Protein AF-A0A932V2R6-F1 (afdb_monomer_lite)

Foldseek 3Di:
DPPVVVVVVVVVVVVVVVVVVVVVVVVVVVLVQQLQKEKAWEAEDPVCVVVVQAPQDQAKKKKKFWAAPQPRHTQFIDIDHPDDPRDIDITGPVRGPDPDRDDGFTKIKMKIGDPPQPQDADRNIFIWIDPDGHHRNHYHDYTYGYGRDDRDPRPDDDPPDDDDDDDDDDDDDDDDDDDDDDDDPDRPDQPLQQKAKAWEAEDPVQNVLFDQQWKKKKFWADPPDPHGQWIDIGRTPPPRDIDMTGGDPPPVRCQVAATKIKMKTHDPRHPPDADPSIFIFIDPGGDHRSHYHDYTYGYGRDDD

Secondary structure (DSSP, 8-state):
--HHHHHHHHHHHHHHHHHHHHHHHHHHHHHHHHHTEEEEEEEE-HHHHHTT-----TTPEEEEEEEETTT--EEEEEEESS--SSEEEEEEGGGBSSSSPP-S-EEEEEEEESSS-TTS--TT-EEEE-SS-B-TT--SEEEEE-EE--S-SSS-PPPS------S-----------------PPP----GGGEEEEEEEE-TTTGGG--TTSEEEEEEE-TT-SS-SEEEEES---SSEEEEEEPPTT-HHHHHH-BEEEEEEESSS-TTS--TT-EEEE-SSPBPTT--SEEEEE-EE---

Sequence (304 aa):
MRPRTIVIIVLVVGFAIGLAIALTREVEREESKLQASVSGRVMIADDLLRQGLANVVKTDRMVLLLVDATTGNPVALKFDTPFVPPQTFIIGQENARTEGALGGPYYLVGLTDKDGEIFQVSPGEIYGRSEQPLALGTEQVELVLREPFRGSLFNGAPPMGMLPASHPATGDAPGPTPMGGPGMSPGMAADPAMSIEGTITAAPAVAGNVSPSDRVVVLAFKPDQSRPVAFEILPSAALPLRFRLSVPPNETEARATGVYLRVLTDKDGSPFNAAPGEIVGRSTQPVKLGTTGLEFVMDQPYIR

Structure (mmCIF, N/CA/C/O backbone):
data_AF-A0A932V2R6-F1
#
_entry.id   AF-A0A932V2R6-F1
#
loop_
_atom_site.group_PDB
_atom_site.id
_atom_site.type_symbol
_atom_site.label_atom_id
_atom_site.label_alt_id
_atom_site.label_comp_id
_atom_site.label_asym_id
_atom_site.label_entity_id
_atom_site.label_seq_id
_atom_site.pdbx_PDB_ins_code
_atom_site.Cartn_x
_atom_site.Cartn_y
_atom_site.Cartn_z
_atom_site.occupancy
_atom_site.B_iso_or_equiv
_atom_site.auth_seq_id
_atom_site.auth_comp_id
_atom_site.auth_asym_id
_atom_site.auth_atom_id
_atom_site.pdbx_PDB_model_num
ATOM 1 N N . MET A 1 1 ? 32.117 -19.869 -57.455 1.00 59.69 1 MET A N 1
ATOM 2 C CA . MET A 1 1 ? 31.241 -20.479 -56.424 1.00 59.69 1 MET A CA 1
ATOM 3 C C . MET A 1 1 ? 29.941 -20.930 -57.071 1.00 59.69 1 MET A C 1
ATOM 5 O O . MET A 1 1 ? 29.466 -20.240 -57.963 1.00 59.69 1 MET A O 1
ATOM 9 N N . ARG A 1 2 ? 29.373 -22.076 -56.667 1.00 78.00 2 ARG A N 1
ATOM 10 C CA . ARG A 1 2 ? 28.056 -22.510 -57.166 1.00 78.00 2 ARG A CA 1
ATOM 11 C C . ARG A 1 2 ? 26.975 -21.565 -56.611 1.00 78.00 2 ARG A C 1
ATOM 13 O O . ARG A 1 2 ? 27.076 -21.194 -55.444 1.00 78.00 2 ARG A O 1
ATOM 20 N N . PRO A 1 3 ? 25.931 -21.207 -57.378 1.00 79.31 3 PRO A N 1
ATOM 21 C CA . PRO A 1 3 ? 24.906 -20.243 -56.951 1.00 79.31 3 PRO A CA 1
ATOM 22 C C . PRO A 1 3 ? 24.221 -20.640 -55.634 1.00 79.31 3 PRO A C 1
ATOM 24 O O . PRO A 1 3 ? 23.940 -19.789 -54.798 1.00 79.31 3 PRO A O 1
ATOM 27 N N . ARG A 1 4 ? 24.066 -21.946 -55.381 1.00 78.38 4 ARG A N 1
ATOM 28 C CA . ARG A 1 4 ? 23.555 -22.483 -54.107 1.00 78.38 4 ARG A CA 1
ATOM 29 C C . ARG A 1 4 ? 24.430 -22.114 -52.901 1.00 78.38 4 ARG A C 1
ATOM 31 O O . ARG A 1 4 ? 23.902 -21.821 -51.839 1.00 78.38 4 ARG A O 1
ATOM 38 N N . THR A 1 5 ? 25.752 -22.088 -53.065 1.00 83.19 5 THR A N 1
ATOM 39 C CA . THR A 1 5 ? 26.694 -21.708 -52.001 1.00 83.19 5 THR A CA 1
ATOM 40 C C . THR A 1 5 ? 26.552 -20.230 -51.636 1.00 83.19 5 THR A C 1
ATOM 42 O O . THR A 1 5 ? 26.597 -19.895 -50.462 1.00 83.19 5 THR A O 1
ATOM 45 N N . ILE A 1 6 ? 26.316 -19.357 -52.621 1.00 82.88 6 ILE A N 1
ATOM 46 C CA . ILE A 1 6 ? 26.122 -17.916 -52.393 1.00 82.88 6 ILE A CA 1
ATOM 47 C C . ILE A 1 6 ? 24.819 -17.668 -51.623 1.00 82.88 6 ILE A C 1
ATOM 49 O O . ILE A 1 6 ? 24.824 -16.931 -50.644 1.00 82.88 6 ILE A O 1
ATOM 53 N N . VAL A 1 7 ? 23.725 -18.338 -52.004 1.00 84.88 7 VAL A N 1
ATOM 54 C CA . VAL A 1 7 ? 22.430 -18.227 -51.306 1.00 84.88 7 VAL A CA 1
ATOM 55 C C . VAL A 1 7 ? 22.535 -18.683 -49.849 1.00 84.88 7 VAL A C 1
ATOM 57 O O . VAL A 1 7 ? 22.039 -17.999 -48.958 1.00 84.88 7 VAL A O 1
ATOM 60 N N . ILE A 1 8 ? 23.223 -19.800 -49.591 1.00 87.38 8 ILE A N 1
ATOM 61 C CA . ILE A 1 8 ? 23.437 -20.295 -48.225 1.00 87.38 8 ILE A CA 1
ATOM 62 C C . ILE A 1 8 ? 24.261 -19.293 -47.407 1.00 87.38 8 ILE A C 1
ATOM 64 O O . ILE A 1 8 ? 23.889 -18.995 -46.278 1.00 87.38 8 ILE A O 1
ATOM 68 N N . ILE A 1 9 ? 25.335 -18.729 -47.972 1.00 90.69 9 ILE A N 1
ATOM 69 C CA . ILE A 1 9 ? 26.153 -17.724 -47.275 1.00 90.69 9 ILE A CA 1
ATOM 70 C C . ILE A 1 9 ? 25.320 -16.484 -46.934 1.00 90.69 9 ILE A C 1
ATOM 72 O O . ILE A 1 9 ? 25.374 -16.022 -45.800 1.00 90.69 9 ILE A O 1
ATOM 76 N N . VAL A 1 10 ? 24.515 -15.974 -47.869 1.00 91.31 10 VAL A N 1
ATOM 77 C CA . VAL A 1 10 ? 23.656 -14.802 -47.623 1.00 91.31 10 VAL A CA 1
ATOM 78 C C . VAL A 1 10 ? 22.626 -15.084 -46.528 1.00 91.31 10 VAL A C 1
ATOM 80 O O . VAL A 1 10 ? 22.428 -14.240 -45.660 1.00 91.31 10 VAL A O 1
ATOM 83 N N . LEU A 1 11 ? 22.009 -16.270 -46.517 1.00 90.69 11 LEU A N 1
ATOM 84 C CA . LEU A 1 11 ? 21.065 -16.659 -45.465 1.00 90.69 11 LEU A CA 1
ATOM 85 C C . LEU A 1 11 ? 21.739 -16.778 -44.095 1.00 90.69 11 LEU A C 1
ATOM 87 O O . LEU A 1 11 ? 21.194 -16.290 -43.109 1.00 90.69 11 LEU A O 1
ATOM 91 N N . VAL A 1 12 ? 22.931 -17.378 -44.028 1.00 93.00 12 VAL A N 1
ATOM 92 C CA . VAL A 1 12 ? 23.695 -17.507 -42.777 1.00 93.00 12 VAL A CA 1
ATOM 93 C C . VAL A 1 12 ? 24.125 -16.137 -42.253 1.00 93.00 12 VAL A C 1
ATOM 95 O O . VAL A 1 12 ? 23.947 -15.854 -41.072 1.00 93.00 12 VAL A O 1
ATOM 98 N N . VAL A 1 13 ? 24.639 -15.265 -43.124 1.00 92.81 13 VAL A N 1
ATOM 99 C CA . VAL A 1 13 ? 25.029 -13.896 -42.754 1.00 92.81 13 VAL A CA 1
ATOM 100 C C . VAL A 1 13 ? 23.807 -13.086 -42.317 1.00 92.81 13 VAL A C 1
ATOM 102 O O . VAL A 1 13 ? 23.856 -12.421 -41.287 1.00 92.81 13 VAL A O 1
ATOM 105 N N . GLY A 1 14 ? 22.692 -13.181 -43.046 1.00 90.56 14 GLY A N 1
ATOM 106 C CA . GLY A 1 14 ? 21.442 -12.510 -42.690 1.00 90.56 14 GLY A CA 1
ATOM 107 C C . GLY A 1 14 ? 20.891 -12.968 -41.340 1.00 90.56 14 GLY A C 1
ATOM 108 O O . GLY A 1 14 ? 20.500 -12.137 -40.524 1.00 90.56 14 GLY A O 1
ATOM 109 N N . PHE A 1 15 ? 20.924 -14.274 -41.064 1.00 94.50 15 PHE A N 1
ATOM 110 C CA . PHE A 1 15 ? 20.541 -14.823 -39.765 1.00 94.50 15 PHE A CA 1
ATOM 111 C C . PHE A 1 15 ? 21.468 -14.340 -38.642 1.00 94.50 15 PHE A C 1
ATOM 113 O O . PHE A 1 15 ? 20.982 -13.913 -37.599 1.00 94.50 15 PHE A O 1
ATOM 120 N N . ALA A 1 16 ? 22.786 -14.346 -38.862 1.00 92.62 16 ALA A N 1
ATOM 121 C CA . ALA A 1 16 ? 23.757 -13.878 -37.873 1.00 92.62 16 ALA A CA 1
ATOM 122 C C . ALA A 1 16 ? 23.569 -12.389 -37.533 1.00 92.62 16 ALA A C 1
ATOM 124 O O . ALA A 1 16 ? 23.591 -12.022 -36.360 1.00 92.62 16 ALA A O 1
ATOM 125 N N . ILE A 1 17 ? 23.320 -11.540 -38.538 1.00 93.50 17 ILE A N 1
ATOM 126 C CA . ILE A 1 17 ? 23.012 -10.116 -38.335 1.00 93.50 17 ILE A CA 1
ATOM 127 C C . ILE A 1 17 ? 21.695 -9.955 -37.567 1.00 93.50 17 ILE A C 1
ATOM 129 O O . ILE A 1 17 ? 21.631 -9.182 -36.614 1.00 93.50 17 ILE A O 1
ATOM 133 N N . GLY A 1 18 ? 20.653 -10.702 -37.947 1.00 91.50 18 GLY A N 1
ATOM 134 C CA . GLY A 1 18 ? 19.365 -10.676 -37.252 1.00 91.50 18 GLY A CA 1
ATOM 135 C C . GLY A 1 18 ? 19.482 -11.079 -35.780 1.00 91.50 18 GLY A C 1
ATOM 136 O O . GLY A 1 18 ? 18.912 -10.413 -34.917 1.00 91.50 18 GLY A O 1
ATOM 137 N N . LEU A 1 19 ? 20.271 -12.116 -35.486 1.00 93.62 19 LEU A N 1
ATOM 138 C CA . LEU A 1 19 ? 20.545 -12.572 -34.124 1.00 93.62 19 LEU A CA 1
ATOM 139 C C . LEU A 1 19 ? 21.307 -11.515 -33.315 1.00 93.62 19 LEU A C 1
ATOM 141 O O . LEU A 1 19 ? 20.938 -11.248 -32.176 1.00 93.62 19 LEU A O 1
ATOM 145 N N . ALA A 1 20 ? 22.327 -10.885 -33.906 1.00 90.69 20 ALA A N 1
ATOM 146 C CA . ALA A 1 20 ? 23.088 -9.824 -33.250 1.00 90.69 20 ALA A CA 1
ATOM 147 C C . ALA A 1 20 ? 22.193 -8.633 -32.869 1.00 90.69 20 ALA A C 1
ATOM 149 O O . ALA A 1 20 ? 22.230 -8.187 -31.728 1.00 90.69 20 ALA A O 1
ATOM 150 N N . ILE A 1 21 ? 21.329 -8.173 -33.783 1.00 92.88 21 ILE A N 1
ATOM 151 C CA . ILE A 1 21 ? 20.384 -7.075 -33.510 1.00 92.88 21 ILE A CA 1
ATOM 152 C C . ILE A 1 21 ? 19.391 -7.459 -32.405 1.00 92.88 21 ILE A C 1
ATOM 154 O O . ILE A 1 21 ? 19.092 -6.639 -31.537 1.00 92.88 21 ILE A O 1
ATOM 158 N N . ALA A 1 22 ? 18.865 -8.687 -32.434 1.00 90.69 22 ALA A N 1
ATOM 159 C CA . ALA A 1 22 ? 17.931 -9.162 -31.417 1.00 90.69 22 ALA A CA 1
ATOM 160 C C . ALA A 1 22 ? 18.583 -9.207 -30.026 1.00 90.69 22 ALA A C 1
ATOM 162 O O . ALA A 1 22 ? 17.979 -8.744 -29.062 1.00 90.69 22 ALA A O 1
ATOM 163 N N . LEU A 1 23 ? 19.825 -9.695 -29.940 1.00 91.88 23 LEU A N 1
ATOM 164 C CA . LEU A 1 23 ? 20.602 -9.724 -28.700 1.00 91.88 23 LEU A CA 1
ATOM 165 C C . LEU A 1 23 ? 20.863 -8.315 -28.163 1.00 91.88 23 LEU A C 1
ATOM 167 O O . LEU A 1 23 ? 20.632 -8.076 -26.984 1.00 91.88 23 LEU A O 1
ATOM 171 N N . THR A 1 24 ? 21.286 -7.369 -29.007 1.00 89.56 24 THR A N 1
ATOM 172 C CA . THR A 1 24 ? 21.535 -5.987 -28.563 1.00 89.56 24 THR A CA 1
ATOM 173 C C . THR A 1 24 ? 20.273 -5.331 -28.006 1.00 89.56 24 THR A C 1
ATOM 175 O O . THR A 1 24 ? 20.324 -4.727 -26.942 1.00 89.56 24 THR A O 1
ATOM 178 N N . ARG A 1 25 ? 19.121 -5.511 -28.665 1.00 89.50 25 ARG A N 1
ATOM 179 C CA . ARG A 1 25 ? 17.839 -4.979 -28.170 1.00 89.50 25 ARG A CA 1
ATOM 180 C C . ARG A 1 25 ? 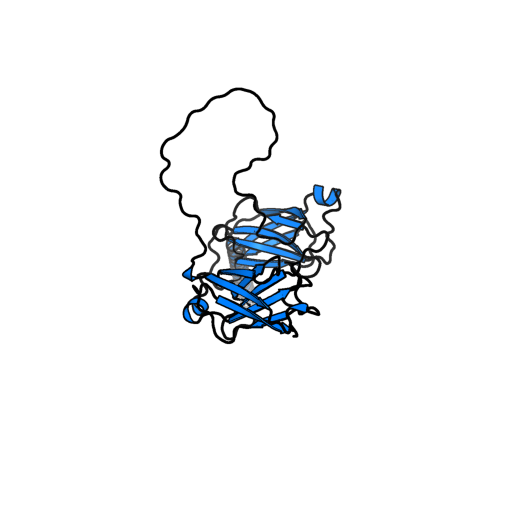17.414 -5.589 -26.840 1.00 89.50 25 ARG A C 1
ATOM 182 O O . ARG A 1 25 ? 16.801 -4.905 -26.027 1.00 89.50 25 ARG A O 1
ATOM 189 N N . GLU A 1 26 ? 17.688 -6.874 -26.646 1.00 87.12 26 GLU A N 1
ATOM 190 C CA . GLU A 1 26 ? 17.380 -7.552 -25.391 1.00 87.12 26 GLU A CA 1
ATOM 191 C C . GLU A 1 26 ? 18.245 -7.007 -24.249 1.00 87.12 26 GLU A C 1
ATOM 193 O O . GLU A 1 26 ? 17.711 -6.665 -23.199 1.00 87.12 26 GLU A O 1
ATOM 198 N N . VAL A 1 27 ? 19.545 -6.816 -24.492 1.00 89.19 27 VAL A N 1
ATOM 199 C CA . VAL A 1 27 ? 20.467 -6.212 -23.516 1.00 89.19 27 VAL A CA 1
ATOM 200 C C . VAL A 1 27 ? 20.043 -4.786 -23.158 1.00 89.19 27 VAL A C 1
ATOM 202 O O . VAL A 1 27 ? 19.914 -4.470 -21.980 1.00 89.19 27 VAL A O 1
ATOM 205 N N . GLU A 1 28 ? 19.741 -3.939 -24.147 1.00 87.31 28 GLU A N 1
ATOM 206 C CA . GLU A 1 28 ? 19.267 -2.564 -23.909 1.00 87.31 28 GLU A CA 1
ATOM 207 C C . GLU A 1 28 ? 17.969 -2.533 -23.084 1.00 87.31 28 GLU A C 1
ATOM 209 O O . GLU A 1 28 ? 17.764 -1.652 -22.241 1.00 87.31 28 GLU A O 1
ATOM 214 N N . ARG A 1 29 ? 17.078 -3.507 -23.309 1.00 83.50 29 ARG A N 1
ATOM 215 C CA . ARG A 1 29 ? 15.832 -3.647 -22.553 1.00 83.50 29 ARG A CA 1
ATOM 216 C C . ARG A 1 29 ? 16.097 -4.029 -21.100 1.00 83.50 29 ARG A C 1
ATOM 218 O O . ARG A 1 29 ? 15.469 -3.457 -20.209 1.00 83.50 29 ARG A O 1
ATOM 225 N N . GLU A 1 30 ? 16.994 -4.982 -20.858 1.00 86.88 30 GLU A N 1
ATOM 226 C CA . GLU A 1 30 ? 17.374 -5.390 -19.503 1.00 86.88 30 GLU A CA 1
ATOM 227 C C . GLU A 1 30 ? 18.083 -4.259 -18.750 1.00 86.88 30 GLU A C 1
ATOM 229 O O . GLU A 1 30 ? 17.717 -3.977 -17.609 1.00 86.88 30 GLU A O 1
ATOM 234 N N . GLU A 1 31 ? 19.004 -3.538 -19.395 1.00 85.69 31 GLU A N 1
ATOM 235 C CA . GLU A 1 31 ? 19.659 -2.366 -18.801 1.00 85.69 31 GLU A CA 1
ATOM 236 C C . GLU A 1 31 ? 18.648 -1.276 -18.440 1.00 85.69 31 GLU A C 1
ATOM 238 O O . GLU A 1 31 ? 18.670 -0.749 -17.329 1.00 85.69 31 GLU A O 1
ATOM 243 N N . SER A 1 32 ? 17.704 -0.979 -19.338 1.00 85.06 32 SER A N 1
ATOM 244 C CA . SER A 1 32 ? 16.640 -0.005 -19.067 1.00 85.06 32 SER A CA 1
ATOM 245 C C . SER A 1 32 ? 15.770 -0.434 -17.883 1.00 85.06 32 SER A C 1
ATOM 247 O O . SER A 1 32 ? 15.378 0.391 -17.057 1.00 85.06 32 SER A O 1
ATOM 249 N N . LYS A 1 33 ? 15.485 -1.737 -17.768 1.00 86.38 33 LYS A N 1
ATOM 250 C CA . LYS A 1 33 ? 14.728 -2.294 -16.645 1.00 86.38 33 LYS A CA 1
ATOM 251 C C . LYS A 1 33 ? 15.495 -2.156 -15.329 1.00 86.38 33 LYS A C 1
ATOM 253 O O . LYS A 1 33 ? 14.888 -1.789 -14.322 1.00 86.38 33 LYS A O 1
ATOM 258 N N . LEU A 1 34 ? 16.799 -2.424 -15.332 1.00 88.06 34 LEU A N 1
ATOM 259 C CA . LEU A 1 34 ? 17.661 -2.278 -14.159 1.00 88.06 34 LEU A CA 1
ATOM 260 C C . LEU A 1 34 ? 17.779 -0.813 -13.732 1.00 88.06 34 LEU A C 1
ATOM 262 O O . LEU A 1 34 ? 17.556 -0.510 -12.566 1.00 88.06 34 LEU A O 1
ATOM 266 N N . GLN A 1 35 ? 18.004 0.107 -14.672 1.00 89.94 35 GLN A N 1
ATOM 267 C CA . GLN A 1 35 ? 18.056 1.549 -14.395 1.00 89.94 35 GLN A CA 1
ATOM 268 C C . GLN A 1 35 ? 16.740 2.094 -13.825 1.00 89.94 35 GLN A C 1
ATOM 270 O O . GLN A 1 35 ? 16.746 3.026 -13.026 1.00 89.94 35 GLN A O 1
ATOM 275 N N . ALA A 1 36 ? 15.609 1.497 -14.200 1.00 91.25 36 ALA A N 1
ATOM 276 C CA . ALA A 1 36 ? 14.289 1.852 -13.689 1.00 91.25 36 ALA A CA 1
ATOM 277 C C . ALA A 1 36 ? 13.895 1.096 -12.403 1.00 91.25 36 ALA A C 1
ATOM 279 O O . ALA A 1 36 ? 12.734 1.167 -11.985 1.00 91.25 36 ALA A O 1
ATOM 280 N N . SER A 1 37 ? 14.820 0.354 -11.784 1.00 93.69 37 SER A N 1
ATOM 281 C CA . SER A 1 37 ? 14.539 -0.519 -10.640 1.00 93.69 37 SER A CA 1
ATOM 282 C C . SER A 1 37 ? 15.624 -0.474 -9.569 1.00 93.69 37 SER A C 1
ATOM 284 O O . SER A 1 37 ? 16.751 -0.066 -9.802 1.00 93.69 37 SER A O 1
ATOM 286 N N . VAL A 1 38 ? 15.284 -0.930 -8.371 1.00 94.88 38 VAL A N 1
ATOM 287 C CA . VAL A 1 38 ? 16.239 -1.299 -7.328 1.00 94.88 38 VAL A CA 1
ATOM 288 C C . VAL A 1 38 ? 16.352 -2.817 -7.325 1.00 94.88 38 VAL A C 1
ATOM 290 O O . VAL A 1 38 ? 15.332 -3.514 -7.343 1.00 94.88 38 VAL A O 1
ATOM 293 N N . SER A 1 39 ? 17.576 -3.339 -7.298 1.00 95.25 39 SER A N 1
ATOM 294 C CA . SER A 1 39 ? 17.828 -4.780 -7.278 1.00 95.25 39 SER A CA 1
ATOM 295 C C . SER A 1 39 ? 18.820 -5.179 -6.191 1.00 95.25 39 SER A C 1
ATOM 297 O O . SER A 1 39 ? 19.664 -4.393 -5.755 1.00 95.25 39 SER A O 1
ATOM 299 N N . GLY A 1 40 ? 18.709 -6.418 -5.721 1.00 95.56 40 GLY A N 1
ATOM 300 C CA . GLY A 1 40 ? 19.528 -6.874 -4.610 1.00 95.56 40 GLY A CA 1
ATOM 301 C C . GLY A 1 40 ? 19.121 -8.227 -4.053 1.00 95.56 40 GLY A C 1
ATOM 302 O O . GLY A 1 40 ? 18.544 -9.059 -4.755 1.00 95.56 40 GLY A O 1
ATOM 303 N N . ARG A 1 41 ? 19.438 -8.450 -2.776 1.00 95.81 41 ARG A N 1
ATOM 304 C CA . ARG A 1 41 ? 19.097 -9.656 -2.018 1.00 95.81 41 ARG A CA 1
ATOM 305 C C . ARG A 1 41 ? 18.375 -9.299 -0.726 1.00 95.81 41 ARG A C 1
ATOM 307 O O . ARG A 1 41 ? 18.763 -8.361 -0.034 1.00 95.81 41 ARG A O 1
ATOM 314 N N . VAL A 1 42 ? 17.364 -10.089 -0.384 1.00 94.00 42 VAL A N 1
ATOM 315 C CA . VAL A 1 42 ? 16.705 -10.065 0.920 1.00 94.00 42 VAL A CA 1
ATOM 316 C C . VAL A 1 42 ? 17.234 -11.208 1.777 1.00 94.00 42 VAL A C 1
ATOM 318 O O . VAL A 1 42 ? 17.296 -12.353 1.325 1.00 94.00 42 VAL A O 1
ATOM 321 N N . MET A 1 43 ? 17.601 -10.897 3.015 1.00 93.25 43 MET A N 1
ATOM 322 C CA . MET A 1 43 ? 18.123 -11.828 4.014 1.00 93.25 43 MET A CA 1
ATOM 323 C C . MET A 1 43 ? 17.330 -11.701 5.315 1.00 93.25 43 MET A C 1
ATOM 325 O O . MET A 1 43 ? 16.738 -10.660 5.588 1.00 93.25 43 MET A O 1
ATOM 329 N N . ILE A 1 44 ? 17.349 -12.745 6.140 1.00 89.38 44 ILE A N 1
ATOM 330 C CA . ILE A 1 44 ? 16.859 -12.681 7.522 1.00 89.38 44 ILE A CA 1
ATOM 331 C C . ILE A 1 44 ? 18.066 -12.496 8.432 1.00 89.38 44 ILE A C 1
ATOM 333 O O . ILE A 1 44 ? 19.103 -13.117 8.208 1.00 89.38 44 ILE A O 1
ATOM 337 N N . ALA A 1 45 ? 17.936 -11.650 9.447 1.00 87.38 45 ALA A N 1
ATOM 338 C CA . ALA A 1 45 ? 18.980 -11.473 10.439 1.00 87.38 45 ALA A CA 1
ATOM 339 C C . ALA A 1 45 ? 19.216 -12.762 11.252 1.00 87.38 45 ALA A C 1
ATOM 341 O O . ALA A 1 45 ? 18.277 -13.404 11.733 1.00 87.38 45 ALA A O 1
ATOM 342 N N . ASP A 1 46 ? 20.485 -13.143 11.411 1.00 84.12 46 ASP A N 1
ATOM 343 C CA . ASP A 1 46 ? 20.885 -14.384 12.089 1.00 84.12 46 ASP A CA 1
ATOM 344 C C . ASP A 1 46 ? 20.384 -14.477 13.537 1.00 84.12 46 ASP A C 1
ATOM 346 O O . ASP A 1 46 ? 20.134 -15.567 14.050 1.00 84.12 46 ASP A O 1
ATOM 350 N N . ASP A 1 47 ? 20.266 -13.346 14.226 1.00 78.19 47 ASP A N 1
ATOM 351 C CA . ASP A 1 47 ? 19.785 -13.262 15.600 1.00 78.19 47 ASP A CA 1
ATOM 352 C C . ASP A 1 47 ? 18.299 -13.619 15.713 1.00 78.19 47 ASP A C 1
ATOM 354 O O . ASP A 1 47 ? 17.939 -14.374 16.618 1.00 78.19 47 ASP A O 1
ATOM 358 N N . LEU A 1 48 ? 17.457 -13.189 14.767 1.00 78.00 48 LEU A N 1
ATOM 359 C CA . LEU A 1 48 ? 16.049 -13.597 14.711 1.00 78.00 48 LEU A CA 1
ATOM 360 C C . LEU A 1 48 ? 15.888 -15.098 14.464 1.00 78.00 48 LEU A C 1
ATOM 362 O O . LEU A 1 48 ? 15.009 -15.727 15.059 1.00 78.00 48 LEU A O 1
ATOM 366 N N . LEU A 1 49 ? 16.747 -15.678 13.619 1.00 77.25 49 LEU A N 1
ATOM 367 C CA . LEU A 1 49 ? 16.770 -17.122 13.372 1.00 77.25 49 LEU A CA 1
ATOM 368 C C . LEU A 1 49 ? 17.182 -17.890 14.635 1.00 77.25 49 LEU A C 1
ATOM 370 O O . LEU A 1 49 ? 16.526 -18.861 15.008 1.00 77.25 49 LEU A O 1
ATOM 374 N N . ARG A 1 50 ? 18.228 -17.438 15.340 1.00 78.56 50 ARG A N 1
ATOM 375 C CA . ARG A 1 50 ? 18.704 -18.076 16.584 1.00 78.56 50 ARG A CA 1
ATOM 376 C C . ARG A 1 50 ? 17.701 -17.974 17.731 1.00 78.56 50 ARG A C 1
ATOM 378 O O . ARG A 1 50 ? 17.622 -18.892 18.540 1.00 78.56 50 ARG A O 1
ATOM 385 N N . GLN A 1 51 ? 16.958 -16.872 17.813 1.00 74.25 51 GLN A N 1
ATOM 386 C CA . GLN A 1 51 ? 15.942 -16.647 18.846 1.00 74.25 51 GLN A CA 1
ATOM 387 C C . GLN A 1 51 ? 14.599 -17.326 18.527 1.00 74.25 51 GLN A C 1
ATOM 389 O O . GLN A 1 51 ? 13.692 -17.285 19.354 1.00 74.25 51 GLN A O 1
ATOM 394 N N . GLY A 1 52 ? 14.450 -17.940 17.345 1.00 72.75 52 GLY A N 1
ATOM 395 C CA . GLY A 1 52 ? 13.189 -18.545 16.902 1.00 72.75 52 GLY A CA 1
ATOM 396 C C . GLY A 1 52 ? 12.072 -17.526 16.649 1.00 72.75 52 GLY A C 1
ATOM 397 O O . GLY A 1 52 ? 10.900 -17.892 16.641 1.00 72.75 52 GLY A O 1
ATOM 398 N N . LEU A 1 53 ? 12.426 -16.249 16.467 1.00 66.50 53 LEU A N 1
ATOM 399 C CA . LEU A 1 53 ? 11.483 -15.154 16.221 1.00 66.50 53 LEU A CA 1
ATOM 400 C C . LEU A 1 53 ? 11.132 -15.014 14.736 1.00 66.50 53 LEU A C 1
ATOM 402 O O . LEU A 1 53 ? 10.056 -14.527 14.406 1.00 66.50 53 LEU A O 1
ATOM 406 N N . ALA A 1 54 ? 12.019 -15.468 13.848 1.00 65.31 54 ALA A N 1
ATOM 407 C CA . ALA A 1 54 ? 11.740 -15.625 12.427 1.00 65.31 54 ALA A CA 1
ATOM 408 C C . ALA A 1 54 ? 11.317 -17.070 12.149 1.00 65.31 54 ALA A C 1
ATOM 410 O O . ALA A 1 54 ? 12.143 -17.980 12.202 1.00 65.31 54 ALA A O 1
ATOM 411 N N . ASN A 1 55 ? 10.042 -17.286 11.827 1.00 69.38 55 ASN A N 1
ATOM 412 C CA . ASN A 1 55 ? 9.526 -18.615 11.493 1.00 69.38 55 ASN A CA 1
ATOM 413 C C . ASN A 1 55 ? 9.141 -18.696 10.015 1.00 69.38 55 ASN A C 1
ATOM 415 O O . ASN A 1 55 ? 7.993 -18.985 9.698 1.00 69.38 55 ASN A O 1
ATOM 419 N N . VAL A 1 56 ? 10.061 -18.378 9.104 1.00 70.00 56 VAL A N 1
ATOM 420 C CA . VAL A 1 56 ? 9.744 -18.350 7.669 1.00 70.00 56 VAL A CA 1
ATOM 421 C C . VAL A 1 56 ? 9.623 -19.767 7.110 1.00 70.00 56 VAL A C 1
ATOM 423 O O . VAL A 1 56 ? 10.564 -20.557 7.189 1.00 70.00 56 VAL A O 1
ATOM 426 N N . VAL A 1 57 ? 8.472 -20.089 6.523 1.00 71.69 57 VAL A N 1
ATOM 427 C CA . VAL A 1 57 ? 8.211 -21.369 5.852 1.00 71.69 57 VAL A CA 1
ATOM 428 C C . VAL A 1 57 ? 8.113 -21.172 4.341 1.00 71.69 57 VAL A C 1
ATOM 430 O O . VAL A 1 57 ? 7.822 -20.086 3.857 1.00 71.69 57 VAL A O 1
ATOM 433 N N . LYS A 1 58 ? 8.325 -22.240 3.562 1.00 69.62 58 LYS A N 1
ATOM 434 C CA . LYS A 1 58 ? 8.349 -22.187 2.084 1.00 69.62 58 LYS A CA 1
ATOM 435 C C . LYS A 1 58 ? 7.031 -21.755 1.428 1.00 69.62 58 LYS A C 1
ATOM 437 O O . LYS A 1 58 ? 6.981 -21.673 0.211 1.00 69.62 58 LYS A O 1
ATOM 442 N N . THR A 1 59 ? 5.962 -21.560 2.187 1.00 69.38 59 THR A N 1
ATOM 443 C CA . THR A 1 59 ? 4.685 -21.032 1.689 1.00 69.38 59 THR A CA 1
ATOM 444 C C . THR A 1 59 ? 4.541 -19.535 1.921 1.00 69.38 59 THR A C 1
ATOM 446 O O . THR A 1 59 ? 3.633 -18.936 1.354 1.00 69.38 59 THR A O 1
ATOM 449 N N . ASP A 1 60 ? 5.422 -18.937 2.723 1.00 76.38 60 ASP A N 1
ATOM 450 C CA . ASP A 1 60 ? 5.353 -17.520 3.044 1.00 76.38 60 ASP A CA 1
ATOM 451 C C . ASP A 1 60 ? 5.644 -16.676 1.806 1.00 76.38 60 ASP A C 1
ATOM 453 O O . ASP A 1 60 ? 6.395 -17.060 0.901 1.00 76.38 60 ASP A O 1
ATOM 457 N N . ARG A 1 61 ? 5.036 -15.498 1.776 1.00 83.81 61 ARG A N 1
ATOM 458 C CA . ARG A 1 61 ? 5.190 -14.497 0.732 1.00 83.81 61 ARG A CA 1
ATOM 459 C C . ARG A 1 61 ? 6.157 -13.420 1.205 1.00 83.81 61 ARG A C 1
ATOM 461 O O . ARG A 1 61 ? 6.151 -13.019 2.361 1.00 83.81 61 ARG A O 1
ATOM 468 N N . MET A 1 62 ? 6.993 -12.939 0.300 1.00 88.62 62 MET A N 1
ATOM 469 C CA . MET A 1 62 ? 7.774 -11.725 0.488 1.00 88.62 62 MET A CA 1
ATOM 470 C C . MET A 1 62 ? 7.001 -10.567 -0.115 1.00 88.62 62 MET A C 1
ATOM 472 O O . MET A 1 62 ? 6.520 -10.657 -1.247 1.00 88.62 62 MET A O 1
ATOM 476 N N . VAL A 1 63 ? 6.914 -9.470 0.622 1.00 87.75 63 VAL A N 1
ATOM 477 C CA . VAL A 1 63 ? 6.323 -8.233 0.132 1.00 87.75 63 VAL A CA 1
ATOM 478 C C . VAL A 1 63 ? 7.362 -7.137 0.203 1.00 87.75 63 VAL A C 1
ATOM 480 O O . VAL A 1 63 ? 7.946 -6.874 1.251 1.00 87.75 63 VAL A O 1
ATOM 483 N N . LEU A 1 64 ? 7.594 -6.511 -0.944 1.00 89.50 64 LEU A N 1
ATOM 484 C CA . LEU A 1 64 ? 8.552 -5.434 -1.120 1.00 89.50 64 LEU A CA 1
ATOM 485 C C . LEU A 1 64 ? 7.811 -4.153 -1.468 1.00 89.50 64 LEU A C 1
ATOM 487 O O . LEU A 1 64 ? 6.936 -4.146 -2.337 1.00 89.50 64 LEU A O 1
ATOM 491 N N . LEU A 1 65 ? 8.193 -3.065 -0.811 1.00 87.62 65 LEU A N 1
ATOM 492 C CA . LEU A 1 65 ? 7.656 -1.737 -1.053 1.00 87.62 65 LEU A CA 1
ATOM 493 C C . LEU A 1 65 ? 8.787 -0.759 -1.346 1.00 87.62 65 LEU A C 1
ATOM 495 O O . LEU A 1 65 ? 9.802 -0.744 -0.647 1.00 87.62 65 LEU A O 1
ATOM 499 N N . LEU A 1 66 ? 8.570 0.104 -2.337 1.00 86.12 66 LEU A N 1
ATOM 500 C CA . LEU A 1 66 ? 9.307 1.360 -2.437 1.00 86.12 66 LEU A CA 1
ATOM 501 C C . LEU A 1 66 ? 8.471 2.448 -1.788 1.00 86.12 66 LEU A C 1
ATOM 503 O O . LEU A 1 66 ? 7.331 2.689 -2.190 1.00 86.12 66 LEU A O 1
ATOM 507 N N . VAL A 1 67 ? 9.047 3.089 -0.782 1.00 79.62 67 VAL A N 1
ATOM 508 C CA . VAL A 1 67 ? 8.429 4.167 -0.024 1.00 79.62 67 VAL A CA 1
ATOM 509 C C . VAL A 1 67 ? 9.151 5.452 -0.373 1.00 79.62 67 VAL A C 1
ATOM 511 O O . VAL A 1 67 ? 10.361 5.558 -0.189 1.00 79.62 67 VAL A O 1
ATOM 514 N N . ASP A 1 68 ? 8.422 6.423 -0.901 1.00 80.50 68 ASP A N 1
ATOM 515 C CA . ASP A 1 68 ? 8.965 7.730 -1.243 1.00 80.50 68 ASP A CA 1
ATOM 516 C C . ASP A 1 68 ? 9.612 8.378 -0.013 1.00 80.50 68 ASP A C 1
ATOM 518 O O . ASP A 1 68 ? 8.979 8.527 1.033 1.00 80.50 68 ASP A O 1
ATOM 522 N N . ALA A 1 69 ? 10.899 8.720 -0.115 1.00 75.44 69 ALA A N 1
ATOM 523 C CA . ALA A 1 69 ? 11.661 9.187 1.039 1.00 75.44 69 ALA A CA 1
ATOM 524 C C . ALA A 1 69 ? 11.220 10.570 1.537 1.00 75.44 69 ALA A C 1
ATOM 526 O O . ALA A 1 69 ? 11.525 10.928 2.673 1.00 75.44 69 ALA A O 1
ATOM 527 N N . THR A 1 70 ? 10.518 11.346 0.707 1.00 74.19 70 THR A N 1
ATOM 528 C CA . THR A 1 70 ? 10.018 12.676 1.068 1.00 74.19 70 THR A CA 1
ATOM 529 C C . THR A 1 70 ? 8.626 12.601 1.682 1.00 74.19 70 THR A C 1
ATOM 531 O O . THR A 1 70 ? 8.364 13.239 2.697 1.00 74.19 70 THR A O 1
ATOM 534 N N . THR A 1 71 ? 7.729 11.827 1.077 1.00 69.69 71 THR A N 1
ATOM 535 C CA . THR A 1 71 ? 6.312 11.777 1.461 1.00 69.69 71 THR A CA 1
ATOM 536 C C . THR A 1 71 ? 5.976 10.623 2.400 1.00 69.69 71 THR A C 1
ATOM 538 O O . THR A 1 71 ? 4.915 10.639 3.015 1.00 69.69 71 THR A O 1
ATOM 541 N N . GLY A 1 72 ? 6.846 9.616 2.513 1.00 65.31 72 GLY A N 1
ATOM 542 C CA . GLY A 1 72 ? 6.584 8.405 3.292 1.00 65.31 72 GLY A CA 1
ATOM 543 C C . GLY A 1 72 ? 5.539 7.479 2.663 1.00 65.31 72 GLY A C 1
ATOM 544 O O . GLY A 1 72 ? 5.144 6.495 3.285 1.00 65.31 72 GLY A O 1
ATOM 545 N N . ASN A 1 73 ? 5.093 7.766 1.437 1.00 70.62 73 ASN A N 1
ATOM 546 C CA . ASN A 1 73 ? 4.045 7.003 0.775 1.00 70.62 73 ASN A CA 1
ATOM 547 C C . ASN A 1 73 ? 4.615 5.804 0.007 1.00 70.62 73 ASN A C 1
ATOM 549 O O . ASN A 1 73 ? 5.619 5.949 -0.696 1.00 70.62 73 ASN A O 1
ATOM 553 N N . PRO A 1 74 ? 3.964 4.630 0.055 1.00 72.38 74 PRO A N 1
ATOM 554 C CA . PRO A 1 74 ? 4.330 3.508 -0.796 1.00 72.38 74 PRO A CA 1
ATOM 555 C C . PRO A 1 74 ? 3.969 3.811 -2.256 1.00 72.38 74 PRO A C 1
ATOM 557 O O . PRO A 1 74 ? 2.795 3.957 -2.598 1.00 72.38 74 PRO A O 1
ATOM 560 N N . VAL A 1 75 ? 4.975 3.859 -3.126 1.00 78.75 75 VAL A N 1
ATOM 561 C CA . VAL A 1 75 ? 4.831 4.174 -4.556 1.00 78.75 75 VAL A CA 1
ATOM 562 C C . VAL A 1 75 ? 5.001 2.966 -5.467 1.00 78.75 75 VAL A C 1
ATOM 564 O O . VAL A 1 75 ? 4.527 3.000 -6.597 1.00 78.75 75 VAL A O 1
ATOM 567 N N . ALA A 1 76 ? 5.625 1.890 -4.986 1.00 84.44 76 ALA A N 1
ATOM 568 C CA . ALA A 1 76 ? 5.706 0.618 -5.696 1.00 84.44 76 ALA A CA 1
ATOM 569 C C . ALA A 1 76 ? 5.487 -0.543 -4.726 1.00 84.44 76 ALA A C 1
ATOM 571 O O . ALA A 1 76 ? 5.854 -0.446 -3.553 1.00 84.44 76 ALA A O 1
ATOM 572 N N . LEU A 1 77 ? 4.876 -1.622 -5.211 1.00 83.81 77 LEU A N 1
ATOM 573 C CA . LEU A 1 77 ? 4.541 -2.800 -4.413 1.00 83.81 77 LEU A CA 1
ATOM 574 C C . LEU A 1 77 ? 4.764 -4.068 -5.234 1.00 83.81 77 LEU A C 1
ATOM 576 O O . LEU A 1 77 ? 4.244 -4.193 -6.343 1.00 83.81 77 LEU A O 1
ATOM 580 N N . LYS A 1 78 ? 5.499 -5.023 -4.669 1.00 85.31 78 LYS A N 1
ATOM 581 C CA . LYS A 1 78 ? 5.760 -6.320 -5.287 1.00 85.31 78 LYS A CA 1
ATOM 582 C C . LYS A 1 78 ? 5.548 -7.450 -4.290 1.00 85.31 78 LYS A C 1
ATOM 584 O O . LYS A 1 78 ? 5.912 -7.336 -3.125 1.00 85.31 78 LYS A O 1
ATOM 589 N N . PHE A 1 79 ? 4.992 -8.543 -4.793 1.00 84.88 79 PHE A N 1
ATOM 590 C CA . PHE A 1 79 ? 4.775 -9.783 -4.066 1.00 84.88 79 PHE A CA 1
ATOM 591 C C . PHE A 1 79 ? 5.593 -10.895 -4.715 1.00 84.88 79 PHE A C 1
ATOM 593 O O . PHE A 1 79 ? 5.449 -11.127 -5.913 1.00 84.88 79 PHE A O 1
ATOM 600 N N . ASP A 1 80 ? 6.404 -11.590 -3.926 1.00 82.19 80 ASP A N 1
ATOM 601 C CA . ASP A 1 80 ? 7.197 -12.734 -4.366 1.00 82.19 80 ASP A CA 1
ATOM 602 C C . ASP A 1 80 ? 6.828 -13.964 -3.517 1.00 82.19 80 ASP A C 1
ATOM 604 O O . ASP A 1 80 ? 6.998 -13.977 -2.299 1.00 82.19 80 ASP A O 1
ATOM 608 N N . THR A 1 81 ? 6.310 -15.014 -4.158 1.00 82.81 81 THR A N 1
ATOM 609 C CA . THR A 1 81 ? 5.955 -16.290 -3.513 1.00 82.81 81 THR A CA 1
ATOM 610 C C . THR A 1 81 ? 6.573 -17.443 -4.310 1.00 82.81 81 THR A C 1
ATOM 612 O O . THR A 1 81 ? 6.415 -17.467 -5.532 1.00 82.81 81 THR A O 1
ATOM 615 N N . PRO A 1 82 ? 7.225 -18.430 -3.670 1.00 82.19 82 PRO A N 1
ATOM 616 C CA . PRO A 1 82 ? 7.528 -18.516 -2.239 1.00 82.19 82 PRO A CA 1
ATOM 617 C C . PRO A 1 82 ? 8.725 -17.646 -1.828 1.00 82.19 82 PRO A C 1
ATOM 619 O O . PRO A 1 82 ? 9.629 -17.418 -2.631 1.00 82.19 82 PRO A O 1
ATOM 622 N N . PHE A 1 83 ? 8.762 -17.208 -0.568 1.00 86.75 83 PHE A N 1
ATOM 623 C CA . PHE A 1 83 ? 9.931 -16.555 0.016 1.00 86.75 83 PHE A CA 1
ATOM 624 C C . PHE A 1 83 ? 10.931 -17.593 0.535 1.00 86.75 83 PHE A C 1
ATOM 626 O O . PHE A 1 83 ? 10.633 -18.365 1.449 1.00 86.75 83 PHE A O 1
ATOM 633 N N . VAL A 1 84 ? 12.132 -17.618 -0.048 1.00 88.00 84 VAL A N 1
ATOM 634 C CA . VAL A 1 84 ? 13.219 -18.528 0.352 1.00 88.00 84 VAL A CA 1
ATOM 635 C C . VAL A 1 84 ? 14.514 -17.729 0.542 1.00 88.00 84 VAL A C 1
ATOM 637 O O . VAL A 1 84 ? 15.293 -17.595 -0.400 1.00 88.00 84 VAL A O 1
ATOM 640 N N . PRO A 1 85 ? 14.760 -17.172 1.740 1.00 86.00 85 PRO A N 1
ATOM 641 C CA . PRO A 1 85 ? 15.949 -16.373 2.001 1.00 86.00 85 PRO A CA 1
ATOM 642 C C . PRO A 1 85 ? 17.233 -17.223 2.056 1.00 86.00 85 PRO A C 1
ATOM 644 O O . PRO A 1 85 ? 17.203 -18.338 2.584 1.00 86.00 85 PRO A O 1
ATOM 647 N N . PRO A 1 86 ? 18.380 -16.687 1.593 1.00 91.81 86 PRO A N 1
ATOM 648 C CA . PRO A 1 86 ? 18.520 -15.404 0.903 1.00 91.81 86 PRO A CA 1
ATOM 649 C C . PRO A 1 86 ? 17.912 -15.441 -0.511 1.00 91.81 86 PRO A C 1
ATOM 651 O O . PRO A 1 86 ? 18.172 -16.368 -1.274 1.00 91.81 86 PRO A O 1
ATOM 654 N N . GLN A 1 87 ? 17.140 -14.411 -0.873 1.00 92.38 87 GLN A N 1
ATOM 655 C CA . GLN A 1 87 ? 16.417 -14.338 -2.151 1.00 92.38 87 GLN A CA 1
ATOM 656 C C . GLN A 1 87 ? 16.762 -13.061 -2.912 1.00 92.38 87 GLN A C 1
ATOM 658 O O . GLN A 1 87 ? 16.796 -11.984 -2.324 1.00 92.38 87 GLN A O 1
ATOM 663 N N . THR A 1 88 ? 16.995 -13.159 -4.220 1.00 95.12 88 THR A N 1
ATOM 664 C CA . THR A 1 88 ? 17.175 -11.979 -5.073 1.00 95.12 88 THR A CA 1
ATOM 665 C C . THR A 1 88 ? 15.851 -11.273 -5.333 1.00 95.12 88 THR A C 1
ATOM 667 O O . THR A 1 88 ? 14.801 -11.907 -5.441 1.00 95.12 88 THR A O 1
ATOM 670 N N . PHE A 1 89 ? 15.900 -9.952 -5.471 1.00 93.56 89 PHE A N 1
ATOM 671 C CA . PHE A 1 89 ? 14.739 -9.151 -5.823 1.00 93.56 89 PHE A CA 1
ATOM 672 C C . PHE A 1 89 ? 15.075 -8.086 -6.863 1.00 93.56 89 PHE A C 1
ATOM 674 O O . PHE A 1 89 ? 16.217 -7.650 -7.009 1.00 93.56 89 PHE A O 1
ATOM 681 N N . ILE A 1 90 ? 14.022 -7.653 -7.546 1.00 94.19 90 ILE A N 1
ATOM 682 C CA . ILE A 1 90 ? 13.971 -6.445 -8.359 1.00 94.19 90 ILE A CA 1
ATOM 683 C C . ILE A 1 90 ? 12.612 -5.797 -8.106 1.00 94.19 90 ILE A C 1
ATOM 685 O O . ILE A 1 90 ? 11.603 -6.508 -8.078 1.00 94.19 90 ILE A O 1
ATOM 689 N N . ILE A 1 91 ? 12.602 -4.491 -7.853 1.00 93.06 91 ILE A N 1
ATOM 690 C CA . ILE A 1 91 ? 11.390 -3.687 -7.686 1.00 93.06 91 ILE A CA 1
ATOM 691 C C . ILE A 1 91 ? 11.610 -2.300 -8.289 1.00 93.06 91 ILE A C 1
ATOM 693 O O . ILE A 1 91 ? 12.624 -1.661 -8.020 1.00 93.06 91 ILE A O 1
ATOM 697 N N . GLY A 1 92 ? 10.682 -1.825 -9.112 1.00 91.56 92 GLY A N 1
ATOM 698 C CA . GLY A 1 92 ? 10.894 -0.588 -9.862 1.00 91.56 92 GLY A CA 1
ATOM 699 C C . GLY A 1 92 ? 9.658 -0.084 -10.581 1.00 91.56 92 GLY A C 1
ATOM 700 O O . GLY A 1 92 ? 8.534 -0.317 -10.139 1.00 91.56 92 GLY A O 1
ATOM 701 N N . GLN A 1 93 ? 9.870 0.591 -11.710 1.00 90.19 93 GLN A N 1
ATOM 702 C CA . GLN A 1 93 ? 8.813 1.224 -12.504 1.00 90.19 93 GLN A CA 1
ATOM 703 C C . GLN A 1 93 ? 7.677 0.263 -12.888 1.00 90.19 93 GLN A C 1
ATOM 705 O O . GLN A 1 93 ? 6.516 0.662 -12.905 1.00 90.19 93 GLN A O 1
ATOM 710 N N . GLU A 1 94 ? 7.982 -1.009 -13.153 1.00 87.25 94 GLU A N 1
ATOM 711 C CA . GLU A 1 94 ? 6.975 -2.031 -13.480 1.00 87.25 94 GLU A CA 1
ATOM 712 C C . GLU A 1 94 ? 6.040 -2.377 -12.309 1.00 87.25 94 GLU A C 1
ATOM 714 O O . GLU A 1 94 ? 4.975 -2.956 -12.508 1.00 87.25 94 GLU A O 1
ATOM 719 N N . ASN A 1 95 ? 6.434 -2.023 -11.086 1.00 85.62 95 ASN A N 1
ATOM 720 C CA . ASN A 1 95 ? 5.677 -2.253 -9.859 1.00 85.62 95 ASN A CA 1
ATOM 721 C C . ASN A 1 95 ? 5.055 -0.962 -9.310 1.00 85.62 95 ASN A C 1
ATOM 723 O O . ASN A 1 95 ? 4.526 -0.972 -8.194 1.00 85.62 95 ASN A O 1
ATOM 727 N N . ALA A 1 96 ? 5.156 0.148 -10.050 1.00 82.50 96 ALA A N 1
ATOM 728 C CA . ALA A 1 96 ? 4.621 1.435 -9.639 1.00 82.50 96 ALA A CA 1
ATOM 729 C C . ALA A 1 96 ? 3.100 1.357 -9.435 1.00 82.50 96 ALA A C 1
ATOM 731 O O . ALA A 1 96 ? 2.365 0.737 -10.203 1.00 82.50 96 ALA A O 1
ATOM 732 N N . ARG A 1 97 ? 2.623 2.002 -8.372 1.00 71.56 97 ARG A N 1
ATOM 733 C CA . ARG A 1 97 ? 1.198 2.083 -8.026 1.00 71.56 97 ARG A CA 1
ATOM 734 C C . ARG A 1 97 ? 0.470 3.191 -8.778 1.00 71.56 97 ARG A C 1
ATOM 736 O O . ARG A 1 97 ? -0.757 3.205 -8.787 1.00 71.56 97 ARG A O 1
ATOM 743 N N . THR A 1 98 ? 1.215 4.123 -9.358 1.00 65.62 98 THR A N 1
ATOM 744 C CA . THR A 1 98 ? 0.703 5.246 -10.139 1.00 65.62 98 THR A CA 1
ATOM 745 C C . THR A 1 98 ? 1.206 5.135 -11.576 1.00 65.62 98 THR A C 1
ATOM 747 O O . THR A 1 98 ? 2.268 4.573 -11.828 1.00 65.62 98 THR A O 1
ATOM 750 N N . GLU A 1 99 ? 0.456 5.692 -12.528 1.00 61.75 99 GLU A N 1
ATOM 751 C CA . GLU A 1 99 ? 0.852 5.731 -13.948 1.00 61.75 99 GLU A CA 1
ATOM 752 C C . GLU A 1 99 ? 2.039 6.682 -14.216 1.00 61.75 99 GLU A C 1
ATOM 754 O O . GLU A 1 99 ? 2.553 6.750 -15.331 1.00 61.75 99 GLU A O 1
ATOM 759 N N . GLY A 1 100 ? 2.481 7.428 -13.198 1.00 72.38 100 GLY A N 1
ATOM 760 C CA . GLY A 1 100 ? 3.619 8.336 -13.283 1.00 72.38 100 GLY A CA 1
ATOM 761 C C . GLY A 1 100 ? 4.967 7.616 -13.230 1.00 72.38 100 GLY A C 1
ATOM 762 O O . GLY A 1 100 ? 5.115 6.550 -12.630 1.00 72.38 100 GLY A O 1
ATOM 763 N N . ALA A 1 101 ? 5.979 8.241 -13.832 1.00 83.62 101 ALA A N 1
ATOM 764 C CA . ALA A 1 101 ? 7.355 7.788 -13.687 1.00 83.62 101 ALA A CA 1
ATOM 765 C C . ALA A 1 101 ? 7.812 7.929 -12.226 1.00 83.62 101 ALA A C 1
ATOM 767 O O . ALA A 1 101 ? 7.603 8.967 -11.592 1.00 83.62 101 ALA A O 1
ATOM 768 N N . LEU A 1 102 ? 8.452 6.887 -11.704 1.00 86.25 102 LEU A N 1
ATOM 769 C CA . LEU A 1 102 ? 9.155 6.927 -10.432 1.00 86.25 102 LEU A CA 1
ATOM 770 C C . LEU A 1 102 ? 10.364 7.864 -10.582 1.00 86.25 102 LEU A C 1
ATOM 772 O O . LEU A 1 102 ? 11.159 7.715 -11.506 1.00 86.25 102 LEU A O 1
ATOM 776 N N . GLY A 1 103 ? 10.487 8.853 -9.697 1.00 78.19 103 GLY A N 1
ATOM 777 C CA . GLY A 1 103 ? 11.511 9.901 -9.798 1.00 78.19 103 GLY A CA 1
ATOM 778 C C . GLY A 1 103 ? 12.241 10.230 -8.497 1.00 78.19 103 GLY A C 1
ATOM 779 O O . GLY A 1 103 ? 13.092 11.114 -8.494 1.00 78.19 103 GLY A O 1
ATOM 780 N N . GLY A 1 104 ? 11.897 9.571 -7.391 1.00 73.25 104 GLY A N 1
ATOM 781 C CA . GLY A 1 104 ? 12.430 9.883 -6.068 1.00 73.25 104 GLY A CA 1
ATOM 782 C C . GLY A 1 104 ? 13.563 8.952 -5.636 1.00 73.25 104 GLY A C 1
ATOM 783 O O . GLY A 1 104 ? 13.732 7.865 -6.189 1.00 73.25 104 GLY A O 1
ATOM 784 N N . PRO A 1 105 ? 14.323 9.336 -4.602 1.00 87.25 105 PRO A N 1
ATOM 785 C CA . PRO A 1 105 ? 14.976 8.352 -3.764 1.00 87.25 105 PRO A CA 1
ATOM 786 C C . PRO A 1 105 ? 13.921 7.651 -2.884 1.00 87.25 105 PRO A C 1
ATOM 788 O O . PRO A 1 105 ? 13.010 8.285 -2.343 1.00 87.25 105 PRO A O 1
ATOM 791 N N . TYR A 1 106 ? 14.048 6.337 -2.726 1.00 88.69 106 TYR A N 1
ATOM 792 C CA . TYR A 1 106 ? 13.064 5.474 -2.077 1.00 88.69 106 TYR A CA 1
ATOM 793 C C . TYR A 1 106 ? 13.669 4.710 -0.909 1.00 88.69 106 TYR A C 1
ATOM 795 O O . TYR A 1 106 ? 14.745 4.132 -1.025 1.00 88.69 106 TYR A O 1
ATOM 803 N N . TYR A 1 107 ? 12.958 4.625 0.209 1.00 87.31 107 TYR A N 1
ATOM 804 C CA . TYR A 1 107 ? 13.241 3.580 1.182 1.00 87.31 107 TYR A CA 1
ATOM 805 C C . TYR A 1 107 ? 12.695 2.255 0.666 1.00 87.31 107 TYR A C 1
ATOM 807 O O . TYR A 1 107 ? 11.523 2.156 0.300 1.00 87.31 107 TYR A O 1
ATOM 815 N N . LEU A 1 108 ? 13.546 1.236 0.665 1.00 91.50 108 LEU A N 1
ATOM 816 C CA . LEU A 1 108 ? 13.127 -0.127 0.396 1.00 91.50 108 LEU A CA 1
ATOM 817 C C . LEU A 1 108 ? 12.649 -0.749 1.704 1.00 91.50 108 LEU A C 1
ATOM 819 O O . LEU A 1 108 ? 13.399 -0.779 2.676 1.00 91.50 108 LEU A O 1
ATOM 823 N N . VAL A 1 109 ? 11.420 -1.249 1.722 1.00 87.31 109 VAL A N 1
ATOM 824 C CA . VAL A 1 109 ? 10.842 -1.971 2.859 1.00 87.31 109 VAL A CA 1
ATOM 825 C C . VAL A 1 109 ? 10.517 -3.389 2.416 1.00 87.31 109 VAL A C 1
ATOM 827 O O . VAL A 1 109 ? 9.965 -3.586 1.336 1.00 87.31 109 VAL A O 1
ATOM 830 N N . GLY A 1 110 ? 10.860 -4.367 3.246 1.00 89.06 110 GLY A N 1
ATOM 831 C CA . GLY A 1 110 ? 10.514 -5.769 3.053 1.00 89.06 110 GLY A CA 1
ATOM 832 C C . GLY A 1 110 ? 9.796 -6.312 4.274 1.00 89.06 110 GLY A C 1
ATOM 833 O O . GLY A 1 110 ? 10.140 -5.961 5.403 1.00 89.06 110 GLY A O 1
ATOM 834 N N . LEU A 1 111 ? 8.818 -7.174 4.043 1.00 86.94 111 LEU A N 1
ATOM 835 C CA . LEU A 1 111 ? 8.100 -7.899 5.084 1.00 86.94 111 LEU A CA 1
ATOM 836 C C . LEU A 1 111 ? 7.782 -9.313 4.604 1.00 86.94 111 LEU A C 1
ATOM 838 O O . LEU A 1 111 ?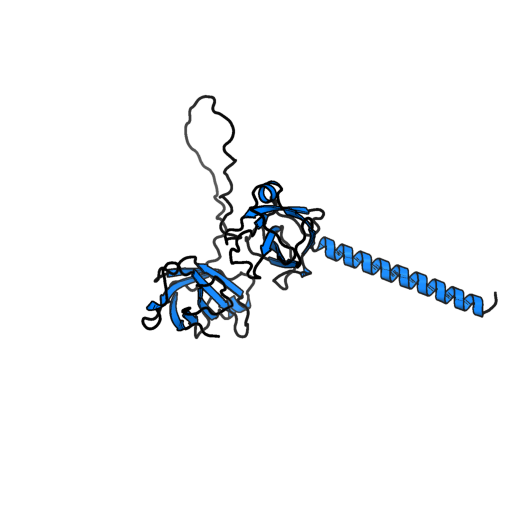 7.546 -9.546 3.416 1.00 86.94 111 LEU A O 1
ATOM 842 N N . THR A 1 112 ? 7.781 -10.257 5.533 1.00 86.12 112 THR A N 1
ATOM 843 C CA . THR A 1 112 ? 7.202 -11.579 5.293 1.00 86.12 112 THR A CA 1
ATOM 844 C C . THR A 1 112 ? 5.721 -11.530 5.590 1.00 86.12 112 THR A C 1
ATOM 846 O O . THR A 1 112 ? 5.336 -10.995 6.623 1.00 86.12 112 THR A O 1
ATOM 849 N N . ASP A 1 113 ? 4.943 -12.140 4.719 1.00 77.94 113 ASP A N 1
ATOM 850 C CA . ASP A 1 113 ? 3.502 -12.255 4.815 1.00 77.94 113 ASP A CA 1
ATOM 851 C C . ASP A 1 113 ? 3.133 -13.740 4.825 1.00 77.94 113 ASP A C 1
ATOM 853 O O . ASP A 1 113 ? 3.462 -14.485 3.892 1.00 77.94 113 ASP A O 1
ATOM 857 N N . LYS A 1 114 ? 2.526 -14.183 5.923 1.00 75.00 114 LYS A N 1
ATOM 858 C CA . LYS A 1 114 ? 2.267 -15.605 6.190 1.00 75.00 114 LYS A CA 1
ATOM 859 C C . LYS A 1 114 ? 0.856 -16.045 5.844 1.00 75.00 114 LYS A C 1
ATOM 861 O O . LYS A 1 114 ? 0.633 -17.222 5.563 1.00 75.00 114 LYS A O 1
ATOM 866 N N . ASP A 1 115 ? -0.091 -15.125 5.903 1.00 64.19 115 ASP A N 1
ATOM 867 C CA . ASP A 1 115 ? -1.524 -15.397 5.822 1.00 64.19 115 ASP A CA 1
ATOM 868 C C . ASP A 1 115 ? -2.184 -14.754 4.595 1.00 64.19 115 ASP A C 1
ATOM 870 O O . ASP A 1 115 ? -3.343 -15.037 4.294 1.00 64.19 115 ASP A O 1
ATOM 874 N N . GLY A 1 116 ? -1.426 -13.975 3.821 1.00 60.97 116 GLY A N 1
ATOM 875 C CA . GLY A 1 116 ? -1.905 -13.263 2.647 1.00 60.97 116 GLY A CA 1
ATOM 876 C C . GLY A 1 116 ? -2.398 -11.846 2.955 1.00 60.97 116 GLY A C 1
ATOM 877 O O . GLY A 1 116 ? -2.816 -11.157 2.015 1.00 60.97 116 GLY A O 1
ATOM 878 N N . GLU A 1 117 ? -2.308 -11.395 4.208 1.00 58.22 117 GLU A N 1
ATOM 879 C CA . GLU A 1 117 ? -2.824 -10.125 4.711 1.00 58.22 117 GLU A CA 1
ATOM 880 C C . GLU A 1 117 ? -1.676 -9.241 5.236 1.00 58.22 117 GLU A C 1
ATOM 882 O O . GLU A 1 117 ? -1.435 -9.116 6.429 1.00 58.22 117 GLU A O 1
ATOM 887 N N . ILE A 1 118 ? -1.019 -8.505 4.335 1.00 50.59 118 ILE A N 1
ATOM 888 C CA . ILE A 1 118 ? 0.168 -7.649 4.583 1.00 50.59 118 ILE A CA 1
ATOM 889 C C . ILE A 1 118 ? 0.067 -6.574 5.688 1.00 50.59 118 ILE A C 1
ATOM 891 O O . ILE A 1 118 ? 1.039 -5.864 5.954 1.00 50.59 118 ILE A O 1
ATOM 895 N N . PHE A 1 119 ? -1.116 -6.386 6.271 1.00 49.28 119 PHE A N 1
ATOM 896 C CA . PHE A 1 119 ? -1.401 -5.396 7.313 1.00 49.28 119 PHE A CA 1
ATOM 897 C C . PHE A 1 119 ? -1.967 -6.023 8.597 1.00 49.28 119 PHE A C 1
ATOM 899 O O . PHE A 1 119 ? -2.285 -5.299 9.548 1.00 49.28 119 PHE A O 1
ATOM 906 N N . GLN A 1 120 ? -2.091 -7.350 8.637 1.00 48.28 120 GLN A N 1
ATOM 907 C CA . GLN A 1 120 ? -2.293 -8.110 9.861 1.00 48.28 120 GLN A CA 1
ATOM 908 C C . GLN A 1 120 ? -0.949 -8.594 10.375 1.00 48.28 120 GLN A C 1
ATOM 910 O O . GLN A 1 120 ? -0.021 -8.800 9.607 1.00 48.28 120 GLN A O 1
ATOM 915 N N . VAL A 1 121 ? -0.826 -8.707 11.695 1.00 56.16 121 VAL A N 1
ATOM 916 C CA . VAL A 1 121 ? 0.361 -9.317 12.287 1.00 56.16 121 VAL A CA 1
ATOM 917 C C . VAL A 1 121 ? 0.098 -10.791 12.415 1.00 56.16 121 VAL A C 1
ATOM 919 O O . VAL A 1 121 ? -0.662 -11.206 13.292 1.00 56.16 121 VAL A O 1
ATOM 922 N N . SER A 1 122 ? 0.795 -11.572 11.611 1.00 61.00 122 SER A N 1
ATOM 923 C CA . SER A 1 122 ? 0.881 -13.001 11.832 1.00 61.00 122 SER A CA 1
ATOM 924 C C . SER A 1 122 ? 2.096 -13.323 12.715 1.00 61.00 122 SER A C 1
ATOM 926 O O . SER A 1 122 ? 3.195 -12.799 12.501 1.00 61.00 122 SER A O 1
ATOM 928 N N . PRO A 1 123 ? 1.956 -14.176 13.750 1.00 64.56 123 PRO A N 1
ATOM 929 C CA . PRO A 1 123 ? 3.086 -14.567 14.582 1.00 64.56 123 PRO A CA 1
ATOM 930 C C . PRO A 1 123 ? 4.259 -15.113 13.757 1.00 64.56 123 PRO A C 1
ATOM 932 O O . PRO A 1 123 ? 4.116 -16.043 12.961 1.00 64.56 123 PRO A O 1
ATOM 935 N N . GLY A 1 124 ? 5.445 -14.549 13.985 1.00 69.38 124 GLY A N 1
ATOM 936 C CA . GLY A 1 124 ? 6.669 -14.925 13.277 1.00 69.38 124 GLY A CA 1
ATOM 937 C C . GLY A 1 124 ? 6.890 -14.195 11.952 1.00 69.38 124 GLY A C 1
ATOM 938 O O . GLY A 1 124 ? 7.834 -14.546 11.241 1.00 69.38 124 GLY A O 1
ATOM 939 N N . GLU A 1 125 ? 6.055 -13.205 11.619 1.00 77.62 125 GLU A N 1
ATOM 940 C CA . GLU A 1 125 ? 6.360 -12.238 10.570 1.00 77.62 125 GLU A CA 1
ATOM 941 C C . GLU A 1 125 ? 7.483 -11.299 10.984 1.00 77.62 125 GLU A C 1
ATOM 943 O O . GLU A 1 125 ? 7.618 -10.905 12.145 1.00 77.62 125 GLU A O 1
ATOM 948 N N . ILE A 1 126 ? 8.293 -10.926 10.005 1.00 82.38 126 ILE A N 1
ATOM 949 C CA . ILE A 1 126 ? 9.484 -10.112 10.178 1.00 82.38 126 ILE A CA 1
ATOM 950 C C . ILE A 1 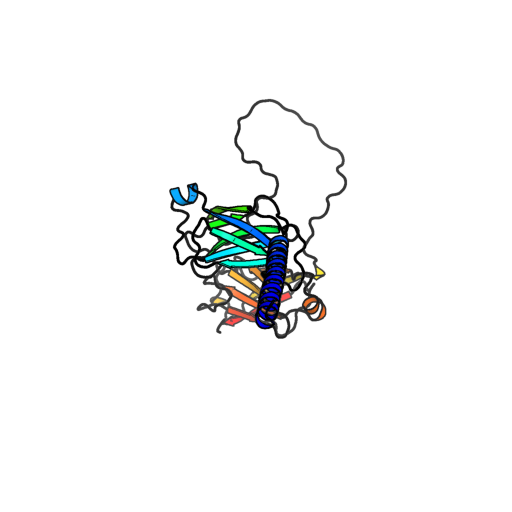126 ? 9.528 -9.036 9.105 1.00 82.38 126 ILE A C 1
ATOM 952 O O . ILE A 1 126 ? 9.057 -9.232 7.984 1.00 82.38 126 ILE A O 1
ATOM 956 N N . TYR A 1 127 ? 10.116 -7.899 9.451 1.00 84.69 127 TYR A N 1
ATOM 957 C CA . TYR A 1 127 ? 10.245 -6.753 8.572 1.00 84.69 127 TYR A CA 1
ATOM 958 C C . TYR A 1 127 ? 11.667 -6.183 8.597 1.00 84.69 127 TYR A C 1
ATOM 960 O O . TYR A 1 127 ? 12.468 -6.429 9.506 1.00 84.69 127 TYR A O 1
ATOM 968 N N . GLY A 1 128 ? 11.994 -5.433 7.551 1.00 81.94 128 GLY A N 1
ATOM 969 C CA . GLY A 1 128 ? 13.249 -4.712 7.415 1.00 81.94 128 GLY A CA 1
ATOM 970 C C . GLY A 1 128 ? 13.101 -3.529 6.472 1.00 81.94 128 GLY A C 1
ATOM 971 O O . GLY A 1 128 ? 12.202 -3.485 5.631 1.00 81.94 128 GLY A O 1
ATOM 972 N N . ARG A 1 129 ? 14.000 -2.558 6.609 1.00 85.56 129 ARG A N 1
ATOM 973 C CA . ARG A 1 129 ? 14.032 -1.347 5.790 1.00 85.56 129 ARG A CA 1
ATOM 974 C C . ARG A 1 129 ? 15.475 -0.989 5.447 1.00 85.56 129 ARG A C 1
ATOM 976 O O . ARG A 1 129 ? 16.369 -1.222 6.256 1.00 85.56 129 ARG A O 1
ATOM 983 N N . SER A 1 130 ? 15.701 -0.406 4.272 1.00 86.75 130 SER A N 1
ATOM 984 C CA . SER A 1 130 ? 16.998 0.177 3.925 1.00 86.75 130 SER A CA 1
ATOM 985 C C . SER A 1 130 ? 17.350 1.335 4.863 1.00 86.75 130 SER A C 1
ATOM 987 O O . SER A 1 130 ? 16.521 2.194 5.161 1.00 86.75 130 SER A O 1
ATOM 989 N N . GLU A 1 131 ? 18.601 1.390 5.315 1.00 81.88 131 GLU A N 1
ATOM 990 C CA . GLU A 1 131 ? 19.065 2.453 6.221 1.00 81.88 131 GLU A CA 1
ATOM 991 C C . GLU A 1 131 ? 19.039 3.830 5.548 1.00 81.88 131 GLU A C 1
ATOM 993 O O . GLU A 1 131 ? 18.740 4.846 6.177 1.00 81.88 131 GLU A O 1
ATOM 998 N N . GLN A 1 132 ? 19.312 3.853 4.244 1.00 86.12 132 GLN A N 1
ATOM 999 C CA . GLN A 1 132 ? 19.333 5.059 3.430 1.00 86.12 132 GLN A CA 1
ATOM 1000 C C . GLN A 1 132 ? 18.312 4.963 2.287 1.00 86.12 132 GLN A C 1
ATOM 1002 O O . GLN A 1 132 ? 17.978 3.855 1.843 1.00 86.12 132 GLN A O 1
ATOM 1007 N N . PRO A 1 133 ? 17.799 6.110 1.807 1.00 89.00 133 PRO A N 1
ATOM 1008 C CA . PRO A 1 133 ? 17.067 6.173 0.552 1.00 89.00 133 PRO A CA 1
ATOM 1009 C C . PRO A 1 133 ? 17.929 5.688 -0.619 1.00 89.00 133 PRO A C 1
ATOM 1011 O O . PRO A 1 133 ? 19.115 5.998 -0.699 1.00 89.00 133 PRO A O 1
ATOM 1014 N N . LEU A 1 134 ? 17.314 4.964 -1.545 1.00 92.31 134 LEU A N 1
ATOM 1015 C CA . LEU A 1 134 ? 17.942 4.354 -2.708 1.00 92.31 134 LEU A CA 1
ATOM 1016 C C . LEU A 1 134 ? 17.396 5.000 -3.978 1.00 92.31 134 LEU A C 1
ATOM 1018 O O . LEU A 1 134 ? 16.190 5.207 -4.104 1.00 92.31 134 LEU A O 1
ATOM 1022 N N . ALA A 1 135 ? 18.268 5.301 -4.933 1.00 93.31 135 ALA A N 1
ATOM 1023 C CA . ALA A 1 135 ? 17.838 5.721 -6.261 1.00 93.31 135 ALA A CA 1
ATOM 1024 C C . ALA A 1 135 ? 17.439 4.498 -7.105 1.00 93.31 135 ALA A C 1
ATOM 1026 O O . ALA A 1 135 ? 17.938 3.391 -6.881 1.00 93.31 135 ALA A O 1
ATOM 1027 N N . LEU A 1 136 ? 16.587 4.693 -8.113 1.00 92.19 136 LEU A N 1
ATOM 1028 C CA . LEU A 1 136 ? 16.447 3.695 -9.179 1.00 92.19 136 LEU A CA 1
ATOM 1029 C C . LEU A 1 136 ? 17.798 3.511 -9.892 1.00 92.19 136 LEU A C 1
ATOM 1031 O O . LEU A 1 136 ? 18.599 4.444 -9.967 1.00 92.19 136 LEU A O 1
ATOM 1035 N N . GLY A 1 137 ? 18.073 2.293 -10.347 1.00 91.75 137 GLY A N 1
ATOM 1036 C CA . GLY A 1 137 ? 19.379 1.863 -10.841 1.00 91.75 137 GLY A CA 1
ATOM 1037 C C . GLY A 1 137 ? 20.336 1.398 -9.742 1.00 91.75 137 GLY A C 1
ATOM 1038 O O . GLY A 1 137 ? 21.451 0.989 -10.050 1.00 91.75 137 GLY A O 1
ATOM 1039 N N . THR A 1 138 ? 19.938 1.443 -8.463 1.00 93.75 138 THR A N 1
ATOM 1040 C CA . THR A 1 138 ? 20.771 0.892 -7.384 1.00 93.75 138 THR A CA 1
ATOM 1041 C C . THR A 1 138 ? 20.713 -0.635 -7.416 1.00 93.75 138 THR A C 1
ATOM 1043 O O . THR A 1 138 ? 19.645 -1.235 -7.273 1.00 93.75 138 THR A O 1
ATOM 1046 N N . GLU A 1 139 ? 21.875 -1.263 -7.561 1.00 93.19 139 GLU A N 1
ATOM 1047 C CA . GLU A 1 139 ? 22.036 -2.715 -7.602 1.00 93.19 139 GLU A CA 1
ATOM 1048 C C . GLU A 1 139 ? 22.743 -3.243 -6.351 1.00 93.19 139 GLU A C 1
ATOM 1050 O O . GLU A 1 139 ? 23.335 -2.487 -5.581 1.00 93.19 139 GLU A O 1
ATOM 1055 N N . GLN A 1 140 ? 22.709 -4.566 -6.168 1.00 92.94 140 GLN A N 1
ATOM 1056 C CA . GLN A 1 140 ? 23.389 -5.272 -5.073 1.00 92.94 140 GLN A CA 1
ATOM 1057 C C . GLN A 1 140 ? 22.964 -4.805 -3.671 1.00 92.94 140 GLN A C 1
ATOM 1059 O O . GLN A 1 140 ? 23.712 -4.942 -2.704 1.00 92.94 140 GLN A O 1
ATOM 1064 N N . VAL A 1 141 ? 21.740 -4.292 -3.541 1.00 94.75 141 VAL A N 1
ATOM 1065 C CA . VAL A 1 141 ? 21.195 -3.849 -2.257 1.00 94.75 141 VAL A CA 1
ATOM 1066 C C . VAL A 1 141 ? 21.009 -5.042 -1.328 1.00 94.75 141 VAL A C 1
ATOM 1068 O O . VAL A 1 141 ? 20.387 -6.039 -1.694 1.00 94.75 141 VAL A O 1
ATOM 1071 N N . GLU A 1 142 ? 21.497 -4.932 -0.098 1.00 94.88 142 GLU A N 1
ATOM 1072 C CA . GLU A 1 142 ? 21.256 -5.933 0.937 1.00 94.88 142 GLU A CA 1
ATOM 1073 C C . GLU A 1 142 ? 20.150 -5.458 1.873 1.00 94.88 142 GLU A C 1
ATOM 1075 O O . GLU A 1 142 ? 20.348 -4.593 2.727 1.00 94.88 142 GLU A O 1
ATOM 1080 N N . LEU A 1 143 ? 18.961 -6.034 1.708 1.00 93.12 143 LEU A N 1
ATOM 1081 C CA . LEU A 1 143 ? 17.848 -5.816 2.619 1.00 93.12 143 LEU A CA 1
ATOM 1082 C C . LEU A 1 143 ? 17.849 -6.919 3.672 1.00 93.12 143 LEU A C 1
ATOM 1084 O O . LEU A 1 143 ? 17.686 -8.094 3.351 1.00 93.12 143 LEU A O 1
ATOM 1088 N N . VAL A 1 144 ? 17.999 -6.548 4.939 1.00 91.31 144 VAL A N 1
ATOM 1089 C CA . VAL A 1 144 ? 17.953 -7.508 6.045 1.00 91.31 144 VAL A CA 1
ATOM 1090 C C . VAL A 1 144 ? 16.673 -7.293 6.839 1.00 91.31 144 VAL A C 1
ATOM 1092 O O . VAL A 1 144 ? 16.423 -6.195 7.333 1.00 91.31 144 VAL A O 1
ATOM 1095 N N . LEU A 1 145 ? 15.873 -8.348 6.973 1.00 88.44 145 LEU A N 1
ATOM 1096 C CA . LEU A 1 145 ? 14.715 -8.393 7.859 1.00 88.44 145 LEU A CA 1
ATOM 1097 C C . LEU A 1 145 ? 15.231 -8.647 9.274 1.00 88.44 145 LEU A C 1
ATOM 1099 O O . LEU A 1 145 ? 15.765 -9.722 9.551 1.00 88.44 145 LEU A O 1
ATOM 1103 N N . ARG A 1 146 ? 15.154 -7.628 10.130 1.00 83.62 146 ARG A N 1
ATOM 1104 C CA . ARG A 1 146 ? 15.839 -7.588 11.435 1.00 83.62 146 ARG A CA 1
ATOM 1105 C C . ARG A 1 146 ? 14.883 -7.528 12.615 1.00 83.62 146 ARG A C 1
ATOM 1107 O O . ARG A 1 146 ? 15.305 -7.759 13.741 1.00 83.62 146 ARG A O 1
ATOM 1114 N N . GLU A 1 147 ? 13.606 -7.253 12.377 1.00 77.56 147 GLU A N 1
ATOM 1115 C CA . GLU A 1 147 ? 12.648 -7.024 13.452 1.00 77.56 147 GLU A CA 1
ATOM 1116 C C . GLU A 1 147 ? 11.368 -7.839 13.254 1.00 77.56 147 GLU A C 1
ATOM 1118 O O . GLU A 1 147 ? 10.930 -8.009 12.116 1.00 77.56 147 GLU A O 1
ATOM 1123 N N . PRO A 1 148 ? 10.723 -8.325 14.331 1.00 71.38 148 PRO A N 1
ATOM 1124 C CA . PRO A 1 148 ? 9.377 -8.873 14.243 1.00 71.38 148 PRO A CA 1
ATOM 1125 C C . PRO A 1 148 ? 8.398 -7.805 13.761 1.00 71.38 148 PRO A C 1
ATOM 1127 O O . PRO A 1 148 ? 8.399 -6.677 14.264 1.00 71.38 148 PRO A O 1
ATOM 1130 N N . PHE A 1 149 ? 7.536 -8.159 12.816 1.00 68.94 149 PHE A N 1
ATOM 1131 C CA . PHE A 1 149 ? 6.490 -7.262 12.357 1.00 68.94 149 PHE A CA 1
ATOM 1132 C C . PHE A 1 149 ? 5.411 -7.118 13.436 1.00 68.94 149 PHE A C 1
ATOM 1134 O O . PHE A 1 149 ? 4.979 -8.093 14.046 1.00 68.94 149 PHE A O 1
ATOM 1141 N N . ARG A 1 150 ? 5.005 -5.874 13.716 1.00 62.62 150 ARG A N 1
ATOM 1142 C CA . ARG A 1 150 ? 4.028 -5.537 14.769 1.00 62.62 150 ARG A CA 1
ATOM 1143 C C . ARG A 1 150 ? 2.829 -4.740 14.251 1.00 62.62 150 ARG A C 1
ATOM 1145 O O . ARG A 1 150 ? 2.152 -4.076 15.028 1.00 62.62 150 ARG A O 1
ATOM 1152 N N . GLY A 1 151 ? 2.560 -4.808 12.946 1.00 49.47 151 GLY A N 1
ATOM 1153 C CA . GLY A 1 151 ? 1.292 -4.332 12.373 1.00 49.47 151 GLY A CA 1
ATOM 1154 C C . GLY A 1 151 ? 1.313 -2.866 11.979 1.00 49.47 151 GLY A C 1
ATOM 1155 O O . GLY A 1 151 ? 0.275 -2.277 11.699 1.00 49.47 151 GLY A O 1
ATOM 1156 N N . SER A 1 152 ? 2.501 -2.267 11.957 1.00 50.41 152 SER A N 1
ATOM 1157 C CA . SER A 1 152 ? 2.710 -0.891 11.545 1.00 50.41 152 SER A CA 1
ATOM 1158 C C . SER A 1 152 ? 3.981 -0.803 10.714 1.00 50.41 152 SER A C 1
ATOM 1160 O O . SER A 1 152 ? 5.085 -0.921 11.237 1.00 50.41 152 SER A O 1
ATOM 1162 N N . LEU A 1 153 ? 3.818 -0.608 9.404 1.00 48.88 153 LEU A N 1
ATOM 1163 C CA . LEU A 1 153 ? 4.930 -0.366 8.477 1.00 48.88 153 LEU A CA 1
ATOM 1164 C C . LEU A 1 153 ? 5.414 1.093 8.520 1.00 48.88 153 LEU A C 1
ATOM 1166 O O . LEU A 1 153 ? 6.516 1.390 8.067 1.00 48.88 153 LEU A O 1
ATOM 1170 N N . PHE A 1 154 ? 4.594 2.002 9.064 1.00 49.41 154 PHE A N 1
ATOM 1171 C CA . PHE A 1 154 ? 4.774 3.452 8.913 1.00 49.41 154 PHE A CA 1
ATOM 1172 C C . PHE A 1 154 ? 4.682 4.250 10.224 1.00 49.41 154 PHE A C 1
ATOM 1174 O O . PHE A 1 154 ? 4.976 5.439 10.225 1.00 49.41 154 PHE A O 1
ATOM 1181 N N . ASN A 1 155 ? 4.343 3.617 11.351 1.00 34.72 155 ASN A N 1
ATOM 1182 C CA . ASN A 1 155 ? 4.169 4.275 12.653 1.00 34.72 155 ASN A CA 1
ATOM 1183 C C . ASN A 1 155 ? 5.166 3.729 13.693 1.00 34.72 155 ASN A C 1
ATOM 1185 O O . ASN A 1 155 ? 4.784 3.256 14.763 1.00 34.72 155 ASN A O 1
ATOM 1189 N N . GLY A 1 156 ? 6.451 3.727 13.330 1.00 34.97 156 GLY A N 1
ATOM 1190 C CA . GLY A 1 156 ? 7.524 3.174 14.164 1.00 34.97 156 GLY A CA 1
ATOM 1191 C C . GLY A 1 156 ? 8.936 3.670 13.851 1.00 34.97 156 GLY A C 1
ATOM 1192 O O . GLY A 1 156 ? 9.884 3.170 14.446 1.00 34.97 156 GLY A O 1
ATOM 1193 N N . ALA A 1 157 ? 9.116 4.657 12.965 1.00 30.41 157 ALA A N 1
ATOM 1194 C CA . ALA A 1 157 ? 10.410 5.328 12.896 1.00 30.41 157 ALA A CA 1
ATOM 1195 C C . ALA A 1 157 ? 10.594 6.125 14.201 1.00 30.41 157 ALA A C 1
ATOM 1197 O O . ALA A 1 157 ? 9.742 6.968 14.502 1.00 30.41 157 ALA A O 1
ATOM 1198 N N . PRO A 1 158 ? 11.658 5.893 14.993 1.00 26.75 158 PRO A N 1
ATOM 1199 C CA . PRO A 1 158 ? 11.972 6.811 16.076 1.00 26.75 158 PRO A CA 1
ATOM 1200 C C . PRO A 1 158 ? 12.150 8.215 15.476 1.00 26.75 158 PRO A C 1
ATOM 1202 O O . PRO A 1 158 ? 12.637 8.333 14.343 1.00 26.75 158 PRO A O 1
ATOM 1205 N N . PRO A 1 159 ? 11.764 9.290 16.187 1.00 27.69 159 PRO A N 1
ATOM 1206 C CA . PRO A 1 159 ? 12.119 10.630 15.753 1.00 27.69 159 PRO A CA 1
ATOM 1207 C C . PRO A 1 159 ? 13.635 10.671 15.542 1.00 27.69 159 PRO A C 1
ATOM 1209 O O . PRO A 1 159 ? 14.410 10.283 16.418 1.00 27.69 159 PRO A O 1
ATOM 1212 N N . MET A 1 160 ? 14.038 11.089 14.342 1.00 32.69 160 MET A N 1
ATOM 1213 C CA . MET A 1 160 ? 15.427 11.347 13.972 1.00 32.69 160 MET A CA 1
ATOM 1214 C C . MET A 1 160 ? 16.120 12.114 15.105 1.00 32.69 160 MET A C 1
ATOM 1216 O O . MET A 1 160 ? 15.742 13.249 15.393 1.00 32.69 160 MET A O 1
ATOM 1220 N N . GLY A 1 161 ? 17.111 11.491 15.755 1.00 31.45 161 GLY A N 1
ATOM 1221 C CA . GLY A 1 161 ? 17.929 12.161 16.771 1.00 31.45 161 GLY A CA 1
ATOM 1222 C C . GLY A 1 161 ? 18.239 11.414 18.070 1.00 31.45 161 GLY A C 1
ATOM 1223 O O . GLY A 1 161 ? 18.732 12.058 18.991 1.00 31.45 161 GLY A O 1
ATOM 1224 N N . MET A 1 162 ? 18.020 10.101 18.193 1.00 24.61 162 MET A N 1
ATOM 1225 C CA . MET A 1 162 ? 18.561 9.346 19.336 1.00 24.61 162 MET A CA 1
ATOM 1226 C C . MET A 1 162 ? 19.538 8.266 18.876 1.00 24.61 162 MET A C 1
ATOM 1228 O O . MET A 1 162 ? 19.152 7.200 18.405 1.00 24.61 162 MET A O 1
ATOM 1232 N N . LEU A 1 163 ? 20.828 8.577 19.025 1.00 27.02 163 LEU A N 1
ATOM 1233 C CA . LEU A 1 163 ? 21.910 7.596 19.047 1.00 27.02 163 LEU A CA 1
ATOM 1234 C C . LEU A 1 163 ? 21.661 6.581 20.183 1.00 27.02 163 LEU A C 1
ATOM 1236 O O . LEU A 1 163 ? 21.143 6.969 21.235 1.00 27.02 163 LEU A O 1
ATOM 1240 N N . PRO A 1 164 ? 22.046 5.304 20.019 1.00 27.98 164 PRO A N 1
ATOM 1241 C CA . PRO A 1 164 ? 21.924 4.312 21.079 1.00 27.98 164 PRO A CA 1
ATOM 1242 C C . PRO A 1 164 ? 22.795 4.688 22.284 1.00 27.98 164 PRO A C 1
ATOM 1244 O O . PRO A 1 164 ? 23.973 5.027 22.154 1.00 27.98 164 PRO A O 1
ATOM 1247 N N . ALA A 1 165 ? 22.203 4.608 23.476 1.00 31.20 165 ALA A N 1
ATOM 1248 C CA . ALA A 1 165 ? 22.894 4.810 24.739 1.00 31.20 165 ALA A CA 1
ATOM 1249 C C . ALA A 1 165 ? 23.831 3.626 25.024 1.00 31.20 165 ALA A C 1
ATOM 1251 O O . ALA A 1 165 ? 23.449 2.644 25.656 1.00 31.20 165 ALA A O 1
ATOM 1252 N N . SER A 1 166 ? 25.079 3.727 24.575 1.00 29.97 166 SER A N 1
ATOM 1253 C CA . SER A 1 166 ? 26.163 2.885 25.078 1.00 29.97 166 SER A CA 1
ATOM 1254 C C . SER A 1 166 ? 27.505 3.603 24.957 1.00 29.97 166 SER A C 1
ATOM 1256 O O . SER A 1 166 ? 28.138 3.511 23.908 1.00 29.97 166 SER A O 1
ATOM 1258 N N . HIS A 1 167 ? 27.917 4.325 26.007 1.00 26.44 167 HIS A N 1
ATOM 1259 C CA . HIS A 1 167 ? 29.269 4.340 26.609 1.00 26.44 167 HIS A CA 1
ATOM 1260 C C . HIS A 1 167 ? 29.362 5.405 27.730 1.00 26.44 167 HIS A C 1
ATOM 1262 O O . HIS A 1 167 ? 28.546 6.327 27.757 1.00 26.44 167 HIS A O 1
ATOM 1268 N N . PRO A 1 168 ? 30.259 5.225 28.722 1.00 28.47 168 PRO A N 1
ATOM 1269 C CA . PRO A 1 168 ? 30.075 5.716 30.084 1.00 28.47 168 PRO A CA 1
ATOM 1270 C C . PRO A 1 168 ? 30.503 7.171 30.298 1.00 28.47 168 PRO A C 1
ATOM 1272 O O . PRO A 1 168 ? 31.259 7.760 29.531 1.00 28.47 168 PRO A O 1
ATOM 1275 N N . ALA A 1 169 ? 29.997 7.714 31.402 1.00 32.91 169 ALA A N 1
ATOM 1276 C CA . ALA A 1 169 ? 30.205 9.061 31.898 1.00 32.91 169 ALA A CA 1
ATOM 1277 C C . ALA A 1 169 ? 31.674 9.402 32.186 1.00 32.91 169 ALA A C 1
ATOM 1279 O O . ALA A 1 169 ? 32.325 8.694 32.949 1.00 32.91 169 ALA A O 1
ATOM 1280 N N . THR A 1 170 ? 32.110 10.576 31.724 1.00 28.34 170 THR A N 1
ATOM 1281 C CA . THR A 1 170 ? 33.069 11.430 32.442 1.00 28.34 170 THR A CA 1
ATOM 1282 C C . THR A 1 170 ? 32.862 12.903 32.084 1.00 28.34 170 THR A C 1
ATOM 1284 O O . THR A 1 170 ? 33.010 13.268 30.923 1.00 28.34 170 THR A O 1
ATOM 1287 N N . GLY A 1 171 ? 32.611 13.723 33.110 1.00 27.78 171 GLY A N 1
ATOM 1288 C CA . GLY A 1 171 ? 33.313 14.998 33.304 1.00 27.78 171 GLY A CA 1
ATOM 1289 C C . GLY A 1 171 ? 32.665 16.290 32.796 1.00 27.78 171 GLY A C 1
ATOM 1290 O O . GLY A 1 171 ? 32.817 16.640 31.636 1.00 27.78 171 GLY A O 1
ATOM 1291 N N . ASP A 1 172 ? 32.089 17.020 33.755 1.00 29.84 172 ASP A N 1
ATOM 1292 C CA . ASP A 1 172 ? 32.129 18.479 33.957 1.00 29.84 172 ASP A CA 1
ATOM 1293 C C . ASP A 1 172 ? 31.354 19.474 33.057 1.00 29.84 172 ASP A C 1
ATOM 1295 O O . ASP A 1 172 ? 31.422 19.511 31.834 1.00 29.84 172 ASP A O 1
ATOM 1299 N N . ALA A 1 173 ? 30.603 20.323 33.772 1.00 29.73 173 ALA A N 1
ATOM 1300 C CA . ALA A 1 173 ? 29.719 21.431 33.376 1.00 29.73 173 ALA A CA 1
ATOM 1301 C C . ALA A 1 173 ? 30.503 22.713 32.954 1.00 29.73 173 ALA A C 1
ATOM 1303 O O . ALA A 1 173 ? 31.731 22.642 32.919 1.00 29.73 173 ALA A O 1
ATOM 1304 N N . PRO A 1 174 ? 29.902 23.923 32.752 1.00 37.44 174 PRO A N 1
ATOM 1305 C CA . PRO A 1 174 ? 28.485 24.346 32.740 1.00 37.44 174 PRO A CA 1
ATOM 1306 C C . PRO A 1 174 ? 28.069 25.249 31.536 1.00 37.44 174 PRO A C 1
ATOM 1308 O O . PRO A 1 174 ? 28.897 25.722 30.764 1.00 37.44 174 PRO A O 1
ATOM 1311 N N . GLY A 1 175 ? 26.759 25.516 31.387 1.00 31.86 175 GLY A N 1
ATOM 1312 C CA . GLY A 1 175 ? 26.188 26.467 30.401 1.00 31.86 175 GLY A CA 1
ATOM 1313 C C . GLY A 1 175 ? 26.562 27.947 30.644 1.00 31.86 175 GLY A C 1
ATOM 1314 O O . GLY A 1 175 ? 27.163 28.250 31.677 1.00 31.86 175 GLY A O 1
ATOM 1315 N N . PRO A 1 176 ? 26.199 28.889 29.736 1.00 35.53 176 PRO A N 1
ATOM 1316 C CA . PRO A 1 176 ? 24.800 29.338 29.621 1.00 35.53 176 PRO A CA 1
ATOM 1317 C C . PRO A 1 176 ? 24.275 29.673 28.192 1.00 35.53 176 PRO A C 1
ATOM 1319 O O . PRO A 1 176 ? 25.005 29.747 27.212 1.00 35.53 176 PRO A O 1
ATOM 1322 N N . THR A 1 177 ? 22.951 29.859 28.142 1.00 30.08 177 THR A N 1
ATOM 1323 C CA . THR A 1 177 ? 21.978 30.257 27.084 1.00 30.08 177 THR A CA 1
ATOM 1324 C C . THR A 1 177 ? 22.227 31.630 26.391 1.00 30.08 177 THR A C 1
ATOM 1326 O O . THR A 1 177 ? 23.113 32.354 26.831 1.00 30.08 177 THR A O 1
ATOM 1329 N N . PRO A 1 178 ? 21.318 32.173 25.537 1.00 47.25 178 PRO A N 1
ATOM 1330 C CA . PRO A 1 178 ? 20.785 31.713 24.236 1.00 47.25 178 PRO A CA 1
ATOM 1331 C C . PRO A 1 178 ? 20.795 32.853 23.169 1.00 47.25 178 PRO A C 1
ATOM 1333 O O . PRO A 1 178 ? 20.515 33.993 23.510 1.00 47.25 178 PRO A O 1
ATOM 1336 N N . MET A 1 179 ? 20.993 32.604 21.867 1.00 29.77 179 MET A N 1
ATOM 1337 C CA . MET A 1 179 ? 20.656 33.609 20.829 1.00 29.77 179 MET A CA 1
ATOM 1338 C C . MET A 1 179 ? 20.374 32.966 19.461 1.00 29.77 179 MET A C 1
ATOM 1340 O O . MET A 1 179 ? 21.261 32.379 18.853 1.00 29.77 179 MET A O 1
ATOM 1344 N N . GLY A 1 180 ? 19.140 33.157 18.980 1.00 33.16 180 GLY A N 1
ATOM 1345 C CA . GLY A 1 180 ? 18.812 33.417 17.572 1.00 33.16 180 GLY A CA 1
ATOM 1346 C C . GLY A 1 180 ? 19.160 32.352 16.530 1.00 33.16 180 GLY A C 1
ATOM 1347 O O . GLY A 1 180 ? 20.128 32.507 15.795 1.00 33.16 180 GLY A O 1
ATOM 1348 N N . GLY A 1 181 ? 18.297 31.346 16.373 1.00 26.52 181 GLY A N 1
ATOM 1349 C CA . GLY A 1 181 ? 18.249 30.520 15.163 1.00 26.52 181 GLY A CA 1
ATOM 1350 C C . GLY A 1 181 ? 17.151 31.016 14.209 1.00 26.52 181 GLY A C 1
ATOM 1351 O O . GLY A 1 181 ? 15.985 31.022 14.609 1.00 26.52 181 GLY A O 1
ATOM 1352 N N . PRO A 1 182 ? 17.470 31.442 12.975 1.00 33.16 182 PRO A N 1
ATOM 1353 C CA . PRO A 1 182 ? 16.473 31.779 11.971 1.00 33.16 182 PRO A CA 1
ATOM 1354 C C . PRO A 1 182 ? 15.901 30.511 11.322 1.00 33.16 182 PRO A C 1
ATOM 1356 O O . PRO A 1 182 ? 16.642 29.622 10.917 1.00 33.16 182 PRO A O 1
ATOM 1359 N N . GLY A 1 183 ? 14.574 30.481 11.177 1.00 27.61 183 GLY A N 1
ATOM 1360 C CA . GLY A 1 183 ? 13.879 29.686 10.162 1.00 27.61 183 GLY A CA 1
ATOM 1361 C C . GLY A 1 183 ? 13.787 28.185 10.425 1.00 27.61 183 GLY A C 1
ATOM 1362 O O . GLY A 1 183 ? 14.446 27.391 9.762 1.00 27.61 183 GLY A O 1
ATOM 1363 N N . MET A 1 184 ? 12.866 27.783 11.306 1.00 28.78 184 MET A N 1
ATOM 1364 C CA . MET A 1 184 ? 12.229 26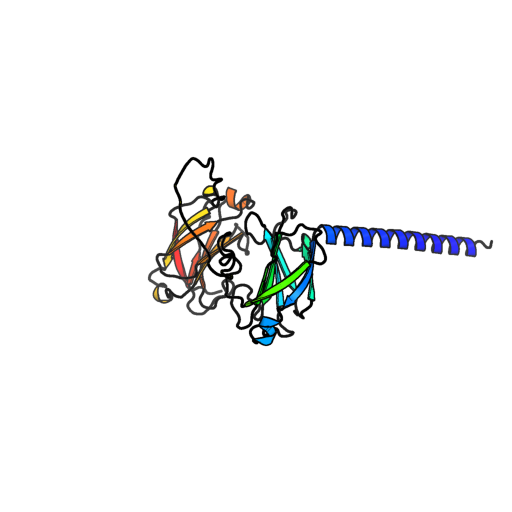.470 11.181 1.00 28.78 184 MET A CA 1
ATOM 1365 C C . MET A 1 184 ? 11.609 26.374 9.781 1.00 28.78 184 MET A C 1
ATOM 1367 O O . MET A 1 184 ? 10.663 27.095 9.468 1.00 28.78 184 MET A O 1
ATOM 1371 N N . SER A 1 185 ? 12.145 25.492 8.939 1.00 30.28 185 SER A N 1
ATOM 1372 C CA . SER A 1 185 ? 11.395 25.000 7.786 1.00 30.28 185 SER A CA 1
ATOM 1373 C C . SER A 1 185 ? 10.209 24.199 8.334 1.00 30.28 185 SER A C 1
ATOM 1375 O O . SER A 1 185 ? 10.433 23.282 9.128 1.00 30.28 185 SER A O 1
ATOM 1377 N N . PRO A 1 186 ? 8.958 24.545 7.991 1.00 34.53 186 PRO A N 1
ATOM 1378 C CA . PRO A 1 186 ? 7.809 23.784 8.444 1.00 34.53 186 PRO A CA 1
ATOM 1379 C C . PRO A 1 186 ? 7.888 22.401 7.801 1.00 34.53 186 PRO A C 1
ATOM 1381 O O . PRO A 1 186 ? 7.986 22.289 6.578 1.00 34.53 186 PRO A O 1
ATOM 1384 N N . GLY A 1 187 ? 7.851 21.344 8.619 1.00 29.88 187 GLY A N 1
ATOM 1385 C CA . GLY A 1 187 ? 7.522 20.015 8.115 1.00 29.88 187 GLY A CA 1
ATOM 1386 C C . GLY A 1 187 ? 6.251 20.145 7.282 1.00 29.88 187 GLY A C 1
ATOM 1387 O O . GLY A 1 187 ? 5.315 20.812 7.725 1.00 29.88 187 GLY A O 1
ATOM 1388 N N . MET A 1 188 ? 6.254 19.613 6.055 1.00 35.59 188 MET A N 1
ATOM 1389 C CA . MET A 1 188 ? 5.086 19.645 5.177 1.00 35.59 188 MET A CA 1
ATOM 1390 C C . MET A 1 188 ? 3.919 18.990 5.912 1.00 35.59 188 MET A C 1
ATOM 1392 O O . MET A 1 188 ? 3.773 17.771 5.943 1.00 35.59 188 MET A O 1
ATOM 1396 N N . ALA A 1 189 ? 3.097 19.824 6.541 1.00 37.97 189 ALA A N 1
ATOM 1397 C CA . ALA A 1 189 ? 1.776 19.453 6.975 1.00 37.97 189 ALA A CA 1
ATOM 1398 C C . ALA A 1 189 ? 1.059 18.906 5.742 1.00 37.97 189 ALA A C 1
ATOM 1400 O O . ALA A 1 189 ? 1.105 19.538 4.683 1.00 37.97 189 ALA A O 1
ATOM 1401 N N . ALA A 1 190 ? 0.420 17.740 5.869 1.00 50.75 190 ALA A N 1
ATOM 1402 C CA . ALA A 1 190 ? -0.508 17.265 4.854 1.00 50.75 190 ALA A CA 1
ATOM 1403 C C . ALA A 1 190 ? -1.406 18.437 4.447 1.00 50.75 190 ALA A C 1
ATOM 1405 O O . ALA A 1 190 ? -2.025 19.044 5.334 1.00 50.75 190 ALA A O 1
ATOM 1406 N N . ASP A 1 191 ? -1.390 18.780 3.151 1.00 65.44 191 ASP A N 1
ATOM 1407 C CA . ASP A 1 191 ? -2.099 19.941 2.616 1.00 65.44 191 ASP A CA 1
ATOM 1408 C C . ASP A 1 191 ? -3.541 19.877 3.135 1.00 65.44 191 ASP A C 1
ATOM 1410 O O . ASP A 1 191 ? -4.254 18.907 2.835 1.00 65.44 191 ASP A O 1
ATOM 1414 N N . PRO A 1 192 ? -3.975 20.843 3.966 1.00 72.50 192 PRO A N 1
ATOM 1415 C CA . PRO A 1 192 ? -5.327 20.841 4.497 1.00 72.50 192 PRO A CA 1
ATOM 1416 C C . PRO A 1 192 ? -6.364 20.786 3.375 1.00 72.50 192 PRO A C 1
ATOM 1418 O O . PRO A 1 192 ? -7.389 20.137 3.540 1.00 72.50 192 PRO A O 1
ATOM 1421 N N . ALA A 1 193 ? -6.063 21.360 2.202 1.00 78.06 193 ALA A N 1
ATOM 1422 C CA . ALA A 1 193 ? -6.932 21.314 1.029 1.00 78.06 193 ALA A CA 1
ATOM 1423 C C . ALA A 1 193 ? -7.059 19.913 0.403 1.00 78.06 193 ALA A C 1
ATOM 1425 O O . ALA A 1 193 ? -7.976 19.674 -0.378 1.00 78.06 193 ALA A O 1
ATOM 1426 N N . MET A 1 194 ? -6.159 18.985 0.741 1.00 79.50 194 MET A N 1
ATOM 1427 C CA . MET A 1 194 ? -6.182 17.585 0.305 1.00 79.50 194 MET A CA 1
ATOM 1428 C C . MET A 1 194 ? -6.636 16.619 1.400 1.00 79.50 194 MET A C 1
ATOM 1430 O O . MET A 1 194 ? -6.587 15.406 1.210 1.00 79.50 194 MET A O 1
ATOM 1434 N N . SER A 1 195 ? -7.080 17.132 2.547 1.00 83.12 195 SER A N 1
ATOM 1435 C CA . SER A 1 195 ? -7.495 16.307 3.680 1.00 83.12 195 SER A CA 1
ATOM 1436 C C . SER A 1 195 ? -8.999 16.402 3.924 1.00 83.12 195 SER A C 1
ATOM 1438 O O . SER A 1 195 ? -9.626 17.413 3.622 1.00 83.12 195 SER A O 1
ATOM 1440 N N . ILE A 1 196 ? -9.584 15.339 4.467 1.00 88.94 196 ILE A N 1
ATOM 1441 C CA . ILE A 1 196 ? -10.948 15.324 4.995 1.00 88.94 196 ILE A CA 1
ATOM 1442 C C . ILE A 1 196 ? -10.854 15.049 6.489 1.00 88.94 196 ILE A C 1
ATOM 1444 O O . ILE A 1 196 ? -10.235 14.070 6.901 1.00 88.94 196 ILE A O 1
ATOM 1448 N N . GLU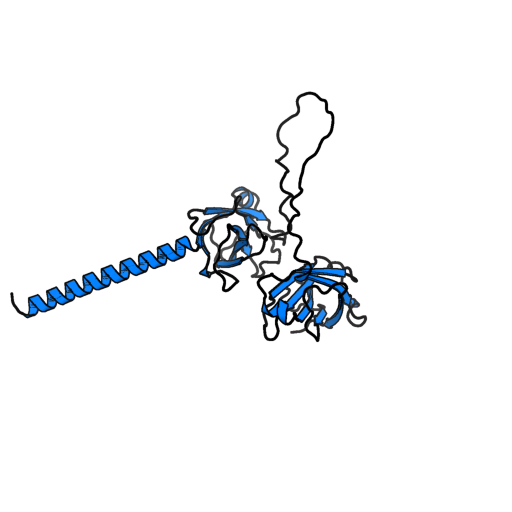 A 1 197 ? -11.470 15.906 7.292 1.00 91.38 197 GLU A N 1
ATOM 1449 C CA . GLU A 1 197 ? -11.470 15.808 8.747 1.00 91.38 197 GLU A CA 1
ATOM 1450 C C . GLU A 1 197 ? -12.891 15.744 9.286 1.00 91.38 197 GLU A C 1
ATOM 1452 O O . GLU A 1 197 ? -13.787 16.463 8.834 1.00 91.38 197 GLU A O 1
ATOM 1457 N N . GLY A 1 198 ? -13.093 14.905 10.296 1.00 93.12 198 GLY A N 1
ATOM 1458 C CA . GLY A 1 198 ? -14.420 14.701 10.842 1.00 93.12 198 GLY A CA 1
ATOM 1459 C C . GLY A 1 198 ? -14.468 13.856 12.101 1.00 93.12 198 GLY A C 1
ATOM 1460 O O . GLY A 1 198 ? -13.449 13.511 12.700 1.00 93.12 198 GLY A O 1
ATOM 1461 N N . THR A 1 199 ? -15.695 13.534 12.488 1.00 97.06 199 THR A N 1
ATOM 1462 C CA . THR A 1 199 ? -16.031 12.668 13.611 1.00 97.06 199 THR A CA 1
ATOM 1463 C C . THR A 1 199 ? -16.878 11.508 13.109 1.00 97.06 199 THR A C 1
ATOM 1465 O O . THR A 1 199 ? -17.900 11.707 12.455 1.00 97.06 199 THR A O 1
ATOM 1468 N N . ILE A 1 200 ? -16.447 10.294 13.425 1.00 97.19 200 ILE A N 1
ATOM 1469 C CA . ILE A 1 200 ? -17.150 9.049 13.141 1.00 97.19 200 ILE A CA 1
ATOM 1470 C C . ILE A 1 200 ? -17.985 8.674 14.362 1.00 97.19 200 ILE A C 1
ATOM 1472 O O . ILE A 1 200 ? -17.517 8.723 15.502 1.00 97.19 200 ILE A O 1
ATOM 1476 N N . THR A 1 201 ? -19.220 8.264 14.111 1.00 96.38 201 THR A N 1
ATOM 1477 C CA . THR A 1 201 ? -20.159 7.730 15.101 1.00 96.38 201 THR A CA 1
ATOM 1478 C C . THR A 1 201 ? -20.807 6.452 14.572 1.00 96.38 201 THR A C 1
ATOM 1480 O O . THR A 1 201 ? -20.697 6.138 13.387 1.00 96.38 201 THR A O 1
ATOM 1483 N N . ALA A 1 202 ? -21.476 5.700 15.444 1.00 96.19 202 ALA A N 1
ATOM 1484 C CA . ALA A 1 202 ? -22.282 4.547 15.060 1.00 96.19 202 ALA A CA 1
ATOM 1485 C C . ALA A 1 202 ? -23.756 4.837 15.344 1.00 96.19 202 ALA A C 1
ATOM 1487 O O . ALA A 1 202 ? -24.093 5.408 16.385 1.00 96.19 202 ALA A O 1
ATOM 1488 N N . ALA A 1 203 ? -24.637 4.432 14.432 1.00 95.88 203 ALA A N 1
ATOM 1489 C CA . ALA A 1 203 ? -26.071 4.554 14.638 1.00 95.88 203 ALA A CA 1
ATOM 1490 C C . ALA A 1 203 ? -26.513 3.671 15.821 1.00 95.88 203 ALA A C 1
ATOM 1492 O O . ALA A 1 203 ? -26.004 2.554 15.967 1.00 95.88 203 ALA A O 1
ATOM 1493 N N . PRO A 1 204 ? -27.506 4.094 16.627 1.00 95.50 204 PRO A N 1
ATOM 1494 C CA . PRO A 1 204 ? -27.942 3.341 17.807 1.00 95.50 204 PRO A CA 1
ATOM 1495 C C . PRO A 1 204 ? -28.300 1.875 17.528 1.00 95.50 204 PRO A C 1
ATOM 1497 O O . PRO A 1 204 ? -28.062 1.015 18.368 1.00 95.50 204 PRO A O 1
ATOM 1500 N N . ALA A 1 205 ? -28.826 1.582 16.334 1.00 93.88 205 ALA A N 1
ATOM 1501 C CA . ALA A 1 205 ? -29.225 0.237 15.922 1.00 93.88 205 ALA A CA 1
ATOM 1502 C C . ALA A 1 205 ? -28.052 -0.753 15.776 1.00 93.88 205 ALA A C 1
ATOM 1504 O O . ALA A 1 205 ? -28.261 -1.956 15.902 1.00 93.88 205 ALA A O 1
ATOM 1505 N N . VAL A 1 206 ? -26.836 -0.264 15.510 1.00 93.50 206 VAL A N 1
ATOM 1506 C CA . VAL A 1 206 ? -25.642 -1.096 15.270 1.00 93.50 206 VAL A CA 1
ATOM 1507 C C . VAL A 1 206 ? -24.495 -0.798 16.240 1.00 93.50 206 VAL A C 1
ATOM 1509 O O . VAL A 1 206 ? -23.515 -1.535 16.276 1.00 93.50 206 VAL A O 1
ATOM 1512 N N . ALA A 1 207 ? -24.624 0.242 17.070 1.00 91.00 207 ALA A N 1
ATOM 1513 C CA . ALA A 1 207 ? -23.601 0.669 18.025 1.00 91.00 207 ALA A CA 1
ATOM 1514 C C . ALA A 1 207 ? -23.206 -0.426 19.029 1.00 91.00 207 ALA A C 1
ATOM 1516 O O . ALA A 1 207 ? -22.047 -0.491 19.425 1.00 91.00 207 ALA A O 1
ATOM 1517 N N . GLY A 1 208 ? -24.134 -1.320 19.394 1.00 90.94 208 GLY A N 1
ATOM 1518 C CA . GLY A 1 208 ? -23.855 -2.455 20.284 1.00 90.94 208 GLY A CA 1
ATOM 1519 C C . GLY A 1 208 ? -22.849 -3.468 19.724 1.00 90.94 208 GLY A C 1
ATOM 1520 O O . GLY A 1 208 ? -22.324 -4.278 20.481 1.00 90.94 208 GLY A O 1
ATOM 1521 N N . ASN A 1 209 ? -22.553 -3.407 18.423 1.00 90.25 209 ASN A N 1
ATOM 1522 C CA . ASN A 1 209 ? -21.562 -4.264 17.784 1.00 90.25 209 ASN A CA 1
ATOM 1523 C C . ASN A 1 209 ? -20.143 -3.675 17.823 1.00 90.25 209 ASN A C 1
ATOM 1525 O O . ASN A 1 209 ? -19.201 -4.371 17.455 1.00 90.25 209 ASN A O 1
ATOM 1529 N N . VAL A 1 210 ? -19.967 -2.422 18.255 1.00 91.44 210 VAL A N 1
ATOM 1530 C CA . VAL A 1 210 ? -18.664 -1.743 18.274 1.00 91.44 210 VAL A CA 1
ATOM 1531 C C . VAL A 1 210 ? -18.034 -1.840 19.660 1.00 91.44 210 VAL A C 1
ATOM 1533 O O . VAL A 1 210 ? -18.627 -1.431 20.656 1.00 91.44 210 VAL A O 1
ATOM 1536 N N . SER A 1 211 ? -16.805 -2.342 19.719 1.00 89.62 211 SER A N 1
ATOM 1537 C CA . SER A 1 211 ? -15.956 -2.329 20.909 1.00 89.62 211 SER A CA 1
ATOM 1538 C C . SER A 1 211 ? -14.868 -1.263 20.760 1.00 89.62 211 SER A C 1
ATOM 1540 O O . SER A 1 211 ? -14.299 -1.137 19.679 1.00 89.62 211 SER A O 1
ATOM 1542 N N . PRO A 1 212 ? -14.472 -0.544 21.827 1.00 84.44 212 PRO A N 1
ATOM 1543 C CA . PRO A 1 212 ? -13.347 0.396 21.772 1.00 84.44 212 PRO A CA 1
ATOM 1544 C C . PRO A 1 212 ? -12.014 -0.225 21.321 1.00 84.44 212 PRO A C 1
ATOM 1546 O O . PRO A 1 212 ? -11.121 0.503 20.885 1.00 84.44 212 PRO A O 1
ATOM 1549 N N . SER A 1 213 ? -11.871 -1.550 21.442 1.00 80.88 213 SER A N 1
ATOM 1550 C CA . SER A 1 213 ? -10.715 -2.318 20.964 1.00 80.88 213 SER A CA 1
ATOM 1551 C C . SER A 1 213 ? -10.748 -2.641 19.469 1.00 80.88 213 SER A C 1
ATOM 1553 O O . SER A 1 213 ? -9.743 -3.115 18.949 1.00 80.88 213 SER A O 1
ATOM 1555 N N . ASP A 1 214 ? -11.884 -2.446 18.794 1.00 82.00 214 ASP A N 1
ATOM 1556 C CA . ASP A 1 214 ? -11.984 -2.650 17.349 1.00 82.00 214 ASP A CA 1
ATOM 1557 C C . ASP A 1 214 ? -11.159 -1.588 16.618 1.00 82.00 214 ASP A C 1
ATOM 1559 O O . ASP A 1 214 ? -10.955 -0.481 17.126 1.00 82.00 214 ASP A O 1
ATOM 1563 N N . ARG A 1 215 ? -10.729 -1.894 15.393 1.00 85.62 215 ARG A N 1
ATOM 1564 C CA . ARG A 1 215 ? -10.123 -0.898 14.506 1.00 85.62 215 ARG A CA 1
ATOM 1565 C C . ARG A 1 215 ? -11.211 -0.209 13.691 1.00 85.62 215 ARG A C 1
ATOM 1567 O O . ARG A 1 215 ? -12.288 -0.762 13.475 1.00 85.62 215 ARG A O 1
ATOM 1574 N N . VAL A 1 216 ? -10.928 0.995 13.210 1.00 87.12 216 VAL A N 1
ATOM 1575 C CA . VAL A 1 216 ? -11.782 1.696 12.243 1.00 87.12 216 VAL A CA 1
ATOM 1576 C C . VAL A 1 216 ? -10.976 1.971 10.992 1.00 87.12 216 VAL A C 1
ATOM 1578 O O . VAL A 1 216 ? -9.885 2.525 11.066 1.00 87.12 216 VAL A O 1
ATOM 1581 N N . VAL A 1 217 ? -11.522 1.615 9.838 1.00 85.38 217 VAL A N 1
ATOM 1582 C CA . VAL A 1 217 ? -10.877 1.825 8.546 1.00 85.38 217 VAL A CA 1
ATOM 1583 C C . VAL A 1 217 ? -11.701 2.808 7.739 1.00 85.38 217 VAL A C 1
ATOM 1585 O O . VAL A 1 217 ? -12.868 2.566 7.439 1.00 85.38 217 VAL A O 1
ATOM 1588 N N . VAL A 1 218 ? -11.085 3.937 7.407 1.00 87.69 218 VAL A N 1
ATOM 1589 C CA . VAL A 1 218 ? -11.655 4.997 6.579 1.00 87.69 218 VAL A CA 1
ATOM 1590 C C . VAL A 1 218 ? -11.078 4.838 5.183 1.00 87.69 218 VAL A C 1
ATOM 1592 O O . VAL A 1 218 ? -9.868 4.860 5.006 1.00 87.69 218 VAL A O 1
ATOM 1595 N N . LEU A 1 219 ? -11.932 4.682 4.181 1.00 84.38 219 LEU A N 1
ATOM 1596 C CA . LEU A 1 219 ? -11.555 4.463 2.788 1.00 84.38 219 LEU A CA 1
ATOM 1597 C C . LEU A 1 219 ? -12.169 5.569 1.927 1.00 84.38 219 LEU A C 1
ATOM 1599 O O . LEU A 1 219 ? -13.355 5.870 2.073 1.00 84.38 219 LEU A O 1
ATOM 1603 N N . ALA A 1 220 ? -11.398 6.125 0.996 1.00 83.88 220 ALA A N 1
ATOM 1604 C CA . ALA A 1 220 ? -11.884 7.055 -0.021 1.00 83.88 220 ALA A CA 1
ATOM 1605 C C . ALA A 1 220 ? -11.861 6.415 -1.408 1.00 83.88 220 ALA A C 1
ATOM 1607 O O . ALA A 1 220 ? -10.856 5.835 -1.812 1.00 83.88 220 ALA A O 1
ATOM 1608 N N . PHE A 1 221 ? -12.947 6.581 -2.158 1.00 81.56 221 PHE A N 1
ATOM 1609 C CA . PHE A 1 221 ? -13.125 6.063 -3.512 1.00 81.56 221 PHE A CA 1
ATOM 1610 C C . PHE A 1 221 ? -13.470 7.189 -4.481 1.00 81.56 221 PHE A C 1
ATOM 1612 O O . PHE A 1 221 ? -14.180 8.132 -4.128 1.00 81.56 221 PHE A O 1
ATOM 1619 N N . LYS A 1 222 ? -13.022 7.060 -5.727 1.00 80.88 222 LYS A N 1
ATOM 1620 C CA . LYS A 1 222 ? -13.535 7.872 -6.834 1.00 80.88 222 LYS A CA 1
ATOM 1621 C C . LYS A 1 222 ? -14.878 7.319 -7.323 1.00 80.88 222 LYS A C 1
ATOM 1623 O O . LYS A 1 222 ? -15.162 6.141 -7.071 1.00 80.88 222 LYS A O 1
ATOM 1628 N N . PRO A 1 223 ? -15.701 8.132 -8.011 1.00 68.62 223 PRO A N 1
ATOM 1629 C CA . PRO A 1 223 ? -16.841 7.607 -8.755 1.00 68.62 223 PRO A CA 1
ATOM 1630 C C . PRO A 1 223 ? -16.363 6.453 -9.658 1.00 68.62 223 PRO A C 1
ATOM 1632 O O . PRO A 1 223 ? -15.307 6.548 -10.275 1.00 68.62 223 PRO A O 1
ATOM 1635 N N . ASP A 1 224 ? -17.091 5.338 -9.667 1.00 67.25 224 ASP A N 1
ATOM 1636 C CA . ASP A 1 224 ? -16.857 4.181 -10.550 1.00 67.25 224 ASP A CA 1
ATOM 1637 C C . ASP A 1 224 ? -15.591 3.336 -10.300 1.00 67.25 224 ASP A C 1
ATOM 1639 O O . ASP A 1 224 ? -15.308 2.402 -11.054 1.00 67.25 224 ASP A O 1
ATOM 1643 N N . GLN A 1 225 ? -14.858 3.573 -9.206 1.00 63.12 225 GLN A N 1
ATOM 1644 C CA . GLN A 1 225 ? -13.718 2.736 -8.821 1.00 63.12 225 GLN A CA 1
ATOM 1645 C C . GLN A 1 225 ? -14.017 1.837 -7.620 1.00 63.12 225 GLN A C 1
ATOM 1647 O O . GLN A 1 225 ? -14.491 2.272 -6.574 1.00 63.12 225 GLN A O 1
ATOM 1652 N N . SER A 1 226 ? -13.662 0.557 -7.751 1.00 64.38 226 SER A N 1
ATOM 1653 C CA . SER A 1 226 ? -13.765 -0.432 -6.670 1.00 64.38 226 SER A CA 1
ATOM 1654 C C . SER A 1 226 ? -12.557 -0.442 -5.729 1.00 64.38 226 SER A C 1
ATOM 1656 O O . SER A 1 226 ? -12.603 -1.092 -4.684 1.00 64.38 226 SER A O 1
ATOM 1658 N N . ARG A 1 227 ? -11.477 0.271 -6.080 1.00 65.56 227 ARG A N 1
ATOM 1659 C CA . ARG A 1 227 ? -10.246 0.382 -5.287 1.00 65.56 227 ARG A CA 1
ATOM 1660 C C . ARG A 1 227 ? -10.168 1.754 -4.608 1.00 65.56 227 ARG A C 1
ATOM 1662 O O . ARG A 1 227 ? -10.486 2.749 -5.258 1.00 65.56 227 ARG A O 1
ATOM 1669 N N . PRO A 1 228 ? -9.751 1.824 -3.332 1.00 71.00 228 PRO A N 1
ATOM 1670 C CA . PRO A 1 228 ? -9.618 3.095 -2.639 1.00 71.00 228 PRO A CA 1
ATOM 1671 C C . PRO A 1 228 ? -8.396 3.875 -3.146 1.00 71.00 228 PRO A C 1
ATOM 1673 O O . PRO A 1 228 ? -7.334 3.293 -3.369 1.00 71.00 228 PRO A O 1
ATOM 1676 N N . VAL A 1 229 ? -8.544 5.193 -3.283 1.00 72.44 229 VAL A N 1
ATOM 1677 C CA . VAL A 1 229 ? -7.457 6.132 -3.629 1.00 72.44 229 VAL A CA 1
ATOM 1678 C C . VAL A 1 229 ? -6.689 6.622 -2.402 1.00 72.44 229 VAL A C 1
ATOM 1680 O O . VAL A 1 229 ? -5.539 7.035 -2.505 1.00 72.44 229 VAL A O 1
ATOM 1683 N N . ALA A 1 230 ? -7.315 6.554 -1.229 1.00 75.75 230 ALA A N 1
ATOM 1684 C CA . ALA A 1 230 ? -6.696 6.833 0.058 1.00 75.75 230 ALA A CA 1
ATOM 1685 C C . ALA A 1 230 ? -7.388 6.008 1.140 1.00 75.75 230 ALA A C 1
ATOM 1687 O O . ALA A 1 230 ? -8.564 5.652 1.003 1.00 75.75 230 ALA A O 1
ATOM 1688 N N . PHE A 1 231 ? -6.670 5.716 2.217 1.00 78.06 231 PHE A N 1
ATOM 1689 C CA . PHE A 1 231 ? -7.246 5.076 3.386 1.00 78.06 231 PHE A CA 1
ATOM 1690 C C . PHE A 1 231 ? -6.491 5.458 4.656 1.00 78.06 231 PHE A C 1
ATOM 1692 O O . PHE A 1 231 ? -5.323 5.823 4.589 1.00 78.06 231 PHE A O 1
ATOM 1699 N N . GLU A 1 232 ? -7.170 5.346 5.790 1.00 78.81 232 GLU A N 1
ATOM 1700 C CA . GLU A 1 232 ? -6.629 5.563 7.129 1.00 78.81 232 GLU A CA 1
ATOM 1701 C C . GLU A 1 232 ? -7.130 4.432 8.033 1.00 78.81 232 GLU A C 1
ATOM 1703 O O . GLU A 1 232 ? -8.317 4.096 8.003 1.00 78.81 232 GLU A O 1
ATOM 1708 N N . ILE A 1 233 ? -6.241 3.841 8.833 1.00 74.69 233 ILE A N 1
ATOM 1709 C CA . ILE A 1 233 ? -6.596 2.816 9.821 1.00 74.69 233 ILE A CA 1
ATOM 1710 C C . ILE A 1 233 ? -6.378 3.401 11.209 1.00 74.69 233 ILE A C 1
ATOM 1712 O O . ILE A 1 233 ? -5.256 3.696 11.614 1.00 74.69 233 ILE A O 1
ATOM 1716 N N . LEU A 1 234 ? -7.466 3.529 11.952 1.00 73.38 234 LEU A N 1
ATOM 1717 C CA . LEU A 1 234 ? -7.483 4.019 13.317 1.00 73.38 234 LEU A CA 1
ATOM 1718 C C . LEU A 1 234 ? -7.494 2.804 14.255 1.00 73.38 234 LEU A C 1
ATOM 1720 O O . LEU A 1 234 ? -8.375 1.950 14.140 1.00 73.38 234 LEU A O 1
ATOM 1724 N N . PRO A 1 235 ? -6.544 2.699 15.197 1.00 76.00 235 PRO A N 1
ATOM 1725 C CA . PRO A 1 235 ? -6.344 1.489 15.996 1.00 76.00 235 PRO A CA 1
ATOM 1726 C C . PRO A 1 235 ? -7.397 1.278 17.094 1.00 76.00 235 PRO A C 1
ATOM 1728 O O . PRO A 1 235 ? -7.315 0.296 17.822 1.00 76.00 235 PRO A O 1
ATOM 1731 N N . SER A 1 236 ? -8.342 2.205 17.261 1.00 78.25 236 SER A N 1
ATOM 1732 C CA . SER A 1 236 ? -9.378 2.137 18.290 1.00 78.25 236 SER A CA 1
ATOM 1733 C C . SER A 1 236 ? -10.680 2.754 17.794 1.00 78.25 236 SER A C 1
ATOM 1735 O O . SER A 1 236 ? -10.692 3.883 17.304 1.00 78.25 236 SER A O 1
ATOM 1737 N N . ALA A 1 237 ? -11.784 2.038 17.995 1.00 88.38 237 ALA A N 1
ATOM 1738 C CA . ALA A 1 237 ? -13.147 2.483 17.737 1.00 88.38 237 ALA A CA 1
ATOM 1739 C C . ALA A 1 237 ? -13.797 3.104 18.987 1.00 88.38 237 ALA A C 1
ATOM 1741 O O . ALA A 1 237 ? -14.963 2.853 19.293 1.00 88.38 237 ALA A O 1
ATOM 1742 N N . ALA A 1 238 ? -13.053 3.917 19.742 1.00 89.69 238 ALA A N 1
ATOM 1743 C CA . ALA A 1 238 ? -13.603 4.698 20.849 1.00 89.69 238 ALA A CA 1
ATOM 1744 C C . ALA A 1 238 ? -14.499 5.831 20.308 1.00 89.69 238 ALA A C 1
ATOM 1746 O O . ALA A 1 238 ? -14.062 6.968 20.143 1.00 89.69 238 ALA A O 1
ATOM 1747 N N . LEU A 1 239 ? -15.748 5.496 19.970 1.00 91.94 239 LEU A N 1
ATOM 1748 C CA . LEU A 1 239 ? -16.710 6.426 19.380 1.00 91.94 239 LEU A CA 1
ATOM 1749 C C . LEU A 1 239 ? -17.290 7.393 20.436 1.00 91.94 239 LEU A C 1
ATOM 1751 O O . LEU A 1 239 ? -17.576 6.961 21.555 1.00 91.94 239 LEU A O 1
ATOM 1755 N N . PRO A 1 240 ? -17.541 8.673 20.093 1.00 95.94 240 PRO A N 1
ATOM 1756 C CA . PRO A 1 240 ? -17.248 9.329 18.814 1.00 95.94 240 PRO A CA 1
ATOM 1757 C C . PRO A 1 240 ? -15.740 9.509 18.572 1.00 95.94 240 PRO A C 1
ATOM 1759 O O . PRO A 1 240 ? -15.018 10.009 19.432 1.00 95.94 240 PRO A O 1
ATOM 1762 N N . LEU A 1 241 ? -15.276 9.143 17.375 1.00 92.00 241 LEU A N 1
ATOM 1763 C CA . LEU A 1 241 ? -13.854 9.099 17.024 1.00 92.00 241 LEU A CA 1
ATOM 1764 C C . LEU A 1 241 ? -13.514 10.174 15.995 1.00 92.00 241 LEU A C 1
ATOM 1766 O O . LEU A 1 241 ? -14.138 10.241 14.939 1.00 92.00 241 LEU A O 1
ATOM 1770 N N . ARG A 1 242 ? -12.496 10.993 16.263 1.00 92.12 242 ARG A N 1
ATOM 1771 C CA . ARG A 1 242 ? -11.983 11.943 15.267 1.00 92.12 242 ARG A CA 1
ATOM 1772 C C . ARG A 1 242 ? -11.105 11.234 14.248 1.00 92.12 242 ARG A C 1
ATOM 1774 O O . ARG A 1 242 ? -10.304 10.381 14.619 1.00 92.12 242 ARG A O 1
ATOM 1781 N N . PHE A 1 243 ? -11.209 11.642 12.991 1.00 86.69 243 PHE A N 1
ATOM 1782 C CA . PHE A 1 243 ? -10.348 11.149 11.925 1.00 86.69 243 PHE A CA 1
ATOM 1783 C C . PHE A 1 243 ? -9.853 12.284 11.033 1.00 86.69 243 PHE A C 1
ATOM 1785 O O . PHE A 1 243 ? -10.486 13.337 10.915 1.00 86.69 243 PHE A O 1
ATOM 1792 N N . ARG A 1 244 ? -8.726 12.016 10.375 1.00 86.25 244 ARG A N 1
ATOM 1793 C CA . ARG A 1 244 ? -8.185 12.805 9.277 1.00 86.25 244 ARG A CA 1
ATOM 1794 C C . ARG A 1 244 ? -7.754 11.838 8.188 1.00 86.25 244 ARG A C 1
ATOM 1796 O O . ARG A 1 244 ? -6.988 10.927 8.461 1.00 86.25 244 ARG A O 1
ATOM 1803 N N . LEU A 1 245 ? -8.252 12.039 6.977 1.00 82.56 245 LEU A N 1
ATOM 1804 C CA . LEU A 1 245 ? -7.868 11.265 5.805 1.00 82.56 245 LEU A CA 1
ATOM 1805 C C . LEU A 1 245 ? -7.190 12.195 4.805 1.00 82.56 245 LEU A C 1
ATOM 1807 O O . LEU A 1 245 ? -7.830 13.115 4.298 1.00 82.56 245 LEU A O 1
ATOM 1811 N N . SER A 1 246 ? -5.919 11.951 4.504 1.00 81.38 246 SER A N 1
ATOM 1812 C CA . SER A 1 246 ? -5.185 12.711 3.492 1.00 81.38 246 SER A CA 1
ATOM 1813 C C . SER A 1 246 ? -5.223 11.987 2.150 1.00 81.38 246 SER A C 1
ATOM 1815 O O . SER A 1 246 ? -4.815 10.834 2.039 1.00 81.38 246 SER A O 1
ATOM 1817 N N . VAL A 1 247 ? -5.721 12.672 1.122 1.00 75.06 247 VAL A N 1
ATOM 1818 C CA . VAL A 1 247 ? -5.770 12.161 -0.250 1.00 75.06 247 VAL A CA 1
ATOM 1819 C C . VAL A 1 247 ? -4.516 12.620 -1.005 1.00 75.06 247 VAL A C 1
ATOM 1821 O O . VAL A 1 247 ? -4.126 13.783 -0.873 1.00 75.06 247 VAL A O 1
ATOM 1824 N N . PRO A 1 248 ? -3.862 11.751 -1.796 1.00 68.75 248 PRO A N 1
ATOM 1825 C CA . PRO A 1 248 ? -2.656 12.126 -2.527 1.00 68.75 248 PRO A CA 1
ATOM 1826 C C . PRO A 1 248 ? -2.864 13.338 -3.461 1.00 68.75 248 PRO A C 1
ATOM 1828 O O . PRO A 1 248 ? -3.878 13.412 -4.159 1.00 68.75 248 PRO A O 1
ATOM 1831 N N . PRO A 1 249 ? -1.911 14.290 -3.529 1.00 65.31 249 PRO A N 1
ATOM 1832 C CA . PRO A 1 249 ? -2.045 15.522 -4.318 1.00 65.31 249 PRO A CA 1
ATOM 1833 C C . PRO A 1 249 ? -2.171 15.289 -5.832 1.00 65.31 249 PRO A C 1
ATOM 1835 O O . PRO A 1 249 ? -2.675 16.155 -6.545 1.00 65.31 249 PRO A O 1
ATOM 1838 N N . ASN A 1 250 ? -1.732 14.129 -6.325 1.00 70.69 250 ASN A N 1
ATOM 1839 C CA . ASN A 1 250 ? -1.834 13.708 -7.722 1.00 70.69 250 ASN A CA 1
ATOM 1840 C C . ASN A 1 250 ? -3.223 13.160 -8.106 1.00 70.69 250 ASN A C 1
ATOM 1842 O O . ASN A 1 250 ? -3.483 12.970 -9.296 1.00 70.69 250 ASN A O 1
ATOM 1846 N N . GLU A 1 251 ? -4.140 12.966 -7.151 1.00 68.69 251 GLU A N 1
ATOM 1847 C CA . GLU A 1 251 ? -5.528 12.564 -7.415 1.00 68.69 251 GLU A CA 1
ATOM 1848 C C . GLU A 1 251 ? -6.368 13.747 -7.930 1.00 68.69 251 GLU A C 1
ATOM 1850 O O . GLU A 1 251 ? -7.245 14.295 -7.258 1.00 68.69 251 GLU A O 1
ATOM 1855 N N . THR A 1 252 ? -6.081 14.160 -9.164 1.00 73.44 252 THR A N 1
ATOM 1856 C CA . THR A 1 252 ? -6.660 15.357 -9.799 1.00 73.44 252 THR A CA 1
ATOM 1857 C C . THR A 1 252 ? -8.183 15.257 -9.946 1.00 73.44 252 THR A C 1
ATOM 1859 O O . THR A 1 252 ? -8.904 16.229 -9.730 1.00 73.44 252 THR A O 1
ATOM 1862 N N . GLU A 1 253 ? -8.689 14.064 -10.256 1.00 73.12 253 GLU A N 1
ATOM 1863 C CA . GLU A 1 253 ? -10.124 13.786 -10.365 1.00 73.12 253 GLU A CA 1
ATOM 1864 C C . GLU A 1 253 ? -10.829 13.849 -9.003 1.00 73.12 253 GLU A C 1
ATOM 1866 O O . GLU A 1 253 ? -11.880 14.482 -8.887 1.00 73.12 253 GLU A O 1
ATOM 1871 N N . ALA A 1 254 ? -10.222 13.275 -7.956 1.00 75.94 254 ALA A N 1
ATOM 1872 C CA . ALA A 1 254 ? -10.725 13.366 -6.585 1.00 75.94 254 ALA A CA 1
ATOM 1873 C C . ALA A 1 254 ? -10.754 14.822 -6.094 1.00 75.94 254 ALA A C 1
ATOM 1875 O O . ALA A 1 254 ? -11.693 15.240 -5.419 1.00 75.94 254 ALA A O 1
ATOM 1876 N N . ARG A 1 255 ? -9.757 15.628 -6.480 1.00 81.19 255 ARG A N 1
ATOM 1877 C CA . ARG A 1 255 ? -9.725 17.070 -6.200 1.00 81.19 255 ARG A CA 1
ATOM 1878 C C . ARG A 1 255 ? -10.845 17.830 -6.918 1.00 81.19 255 ARG A C 1
ATOM 1880 O O . ARG A 1 255 ? -11.407 18.755 -6.338 1.00 81.19 255 ARG A O 1
ATOM 1887 N N . ALA A 1 256 ? -11.183 17.455 -8.150 1.00 83.31 256 ALA A N 1
ATOM 1888 C CA . ALA A 1 256 ? -12.232 18.116 -8.928 1.00 83.31 256 ALA A CA 1
ATOM 1889 C C . ALA A 1 256 ? -13.654 17.716 -8.493 1.00 83.31 256 ALA A C 1
ATOM 1891 O O . ALA A 1 256 ? -14.548 18.561 -8.439 1.00 83.31 256 ALA A O 1
ATOM 1892 N N . THR A 1 257 ? -13.865 16.434 -8.192 1.00 86.31 257 THR A N 1
ATOM 1893 C CA . THR A 1 257 ? -15.204 15.842 -8.024 1.00 86.31 257 THR A CA 1
ATOM 1894 C C . THR A 1 257 ? -15.536 15.442 -6.585 1.00 86.31 257 THR A C 1
ATOM 1896 O O . THR A 1 257 ? -16.710 15.283 -6.254 1.00 86.31 257 THR A O 1
ATOM 1899 N N . GLY A 1 258 ? -14.537 15.362 -5.704 1.00 89.62 258 GLY A N 1
ATOM 1900 C CA . GLY A 1 258 ? -14.664 14.786 -4.367 1.00 89.62 258 GLY A CA 1
ATOM 1901 C C . GLY A 1 258 ? -14.494 13.265 -4.364 1.00 89.62 258 GLY A C 1
ATOM 1902 O O . GLY A 1 258 ? -14.249 12.638 -5.392 1.00 89.62 258 GLY A O 1
ATOM 1903 N N . VAL A 1 259 ? -14.616 12.665 -3.182 1.00 89.62 259 VAL A N 1
ATOM 1904 C CA . VAL A 1 259 ? -14.484 11.215 -2.970 1.00 89.62 259 VAL A CA 1
ATOM 1905 C C . VAL A 1 259 ? -15.681 10.658 -2.216 1.00 89.62 259 VAL A C 1
ATOM 1907 O O . VAL A 1 259 ? -16.259 11.325 -1.363 1.00 89.62 259 VAL A O 1
ATOM 1910 N N . TYR A 1 260 ? -16.037 9.410 -2.484 1.00 92.31 260 TYR A N 1
ATOM 1911 C CA . TYR A 1 260 ? -16.985 8.668 -1.664 1.00 92.31 260 TYR A CA 1
ATOM 1912 C C . TYR A 1 260 ? -16.255 8.022 -0.496 1.00 92.31 260 TYR A C 1
ATOM 1914 O O . TYR A 1 260 ? -15.249 7.338 -0.689 1.00 92.31 260 TYR A O 1
ATOM 1922 N N . LEU A 1 261 ? -16.769 8.222 0.713 1.00 92.62 261 LEU A N 1
ATOM 1923 C CA . LEU A 1 261 ? -16.206 7.622 1.912 1.00 92.62 261 LEU A CA 1
ATOM 1924 C C . LEU A 1 261 ? -16.915 6.315 2.238 1.00 92.62 261 LEU A C 1
ATOM 1926 O O . LEU A 1 261 ? -18.144 6.219 2.201 1.00 92.62 261 LEU A O 1
ATOM 1930 N N . ARG A 1 262 ? -16.128 5.317 2.621 1.00 90.69 262 ARG A N 1
ATOM 1931 C CA . ARG A 1 262 ? -16.601 4.108 3.285 1.00 90.69 262 ARG A CA 1
ATOM 1932 C C . ARG A 1 262 ? -15.823 3.969 4.577 1.00 90.69 262 ARG A C 1
ATOM 1934 O O . ARG A 1 262 ? -14.601 3.898 4.541 1.00 90.69 262 ARG A O 1
ATOM 1941 N N . VAL A 1 263 ? -16.530 3.932 5.693 1.00 93.06 263 VAL A N 1
ATOM 1942 C CA . VAL A 1 263 ? -15.925 3.732 7.009 1.00 93.06 263 VAL A CA 1
ATOM 1943 C C . VAL A 1 263 ? -16.459 2.436 7.567 1.00 93.06 263 VAL A C 1
ATOM 1945 O O . VAL A 1 263 ? -17.671 2.245 7.555 1.00 93.06 263 VAL A O 1
ATOM 1948 N N . LEU A 1 264 ? -15.584 1.550 8.016 1.00 92.31 264 LEU A N 1
ATOM 1949 C CA . LEU A 1 264 ? -15.976 0.272 8.598 1.00 92.31 264 LEU A CA 1
ATOM 1950 C C . LEU A 1 264 ? -15.219 -0.001 9.889 1.00 92.31 264 LEU A C 1
ATOM 1952 O O . LEU A 1 264 ? -14.090 0.459 10.061 1.00 92.31 264 LEU A O 1
ATOM 1956 N N . THR A 1 265 ? -15.847 -0.746 10.791 1.00 89.00 265 THR A N 1
ATOM 1957 C CA . THR A 1 265 ? -15.125 -1.400 11.883 1.00 89.00 265 THR A CA 1
ATOM 1958 C C . THR A 1 265 ? -14.440 -2.639 11.348 1.00 89.00 265 THR A C 1
ATOM 1960 O O . THR A 1 265 ? -15.066 -3.393 10.608 1.00 89.00 265 THR A O 1
ATOM 1963 N N . ASP A 1 266 ? -13.207 -2.854 11.770 1.00 83.00 266 ASP A N 1
ATOM 1964 C CA . ASP A 1 266 ? -12.397 -4.005 11.405 1.00 83.00 266 ASP A CA 1
ATOM 1965 C C . ASP A 1 266 ? -12.049 -4.787 12.677 1.00 83.00 266 ASP A C 1
ATOM 1967 O O . ASP A 1 266 ? -11.390 -4.267 13.589 1.00 83.00 266 ASP A O 1
ATOM 1971 N N . LYS A 1 267 ? -12.584 -6.005 12.760 1.00 80.38 267 LYS A N 1
ATOM 1972 C CA . LYS A 1 267 ? -12.531 -6.882 13.937 1.00 80.38 267 LYS A CA 1
ATOM 1973 C C . LYS A 1 267 ? -11.568 -8.044 13.762 1.00 80.38 267 LYS A C 1
ATOM 1975 O O . LYS A 1 267 ? -11.026 -8.526 14.755 1.00 80.38 267 LYS A O 1
ATOM 1980 N N . ASP A 1 268 ? -11.400 -8.519 12.535 1.00 67.88 268 ASP A N 1
ATOM 1981 C CA . ASP A 1 268 ? -10.552 -9.668 12.211 1.00 67.88 268 ASP A CA 1
ATOM 1982 C C . ASP A 1 268 ? -9.208 -9.259 11.604 1.00 67.88 268 ASP A C 1
ATOM 1984 O O . ASP A 1 268 ? -8.339 -10.095 11.391 1.00 67.88 268 ASP A O 1
ATOM 1988 N N . GLY A 1 269 ? -9.028 -7.965 11.372 1.00 61.12 269 GLY A N 1
ATOM 1989 C CA . GLY A 1 269 ? -7.831 -7.380 10.830 1.00 61.12 269 GLY A CA 1
ATOM 1990 C C . GLY A 1 269 ? -7.839 -7.248 9.303 1.00 61.12 269 GLY A C 1
ATOM 1991 O O . GLY A 1 269 ? -6.839 -6.784 8.742 1.00 61.12 269 GLY A O 1
ATOM 1992 N N . SER A 1 270 ? -8.897 -7.693 8.615 1.00 62.72 270 SER A N 1
ATOM 1993 C CA . SER A 1 270 ? -8.996 -7.756 7.157 1.00 62.72 270 SER A CA 1
ATOM 1994 C C . SER A 1 270 ? -10.014 -6.729 6.648 1.00 62.72 270 SER A C 1
ATOM 1996 O O . SER A 1 270 ? -11.170 -7.055 6.383 1.00 62.72 270 SER A O 1
ATOM 1998 N N . PRO A 1 271 ? -9.601 -5.476 6.374 1.00 60.00 271 PRO A N 1
ATOM 1999 C CA . PRO A 1 271 ? -10.525 -4.419 5.940 1.00 60.00 271 PRO A CA 1
ATOM 2000 C C . PRO A 1 271 ? -11.208 -4.690 4.591 1.00 60.00 271 PRO A C 1
ATOM 2002 O O . PRO A 1 271 ? -12.128 -3.973 4.182 1.00 60.00 271 PRO A O 1
ATOM 2005 N N . PHE A 1 272 ? -10.731 -5.697 3.856 1.00 60.12 272 PHE A N 1
ATOM 2006 C CA . PHE A 1 272 ? -11.263 -6.102 2.563 1.00 60.12 272 PHE A CA 1
ATOM 2007 C C . PHE A 1 272 ? -12.129 -7.362 2.629 1.00 60.12 272 PHE A C 1
ATOM 2009 O O . PHE A 1 272 ? -12.658 -7.746 1.588 1.00 60.12 272 PHE A O 1
ATOM 2016 N N . ASN A 1 273 ? -12.339 -7.953 3.803 1.00 62.16 273 ASN A N 1
ATOM 2017 C CA . ASN A 1 273 ? -13.329 -8.999 4.049 1.00 62.16 273 ASN A CA 1
ATOM 2018 C C . ASN A 1 273 ? -14.364 -8.488 5.058 1.00 62.16 273 ASN A C 1
ATOM 2020 O O . ASN A 1 273 ? -14.186 -7.412 5.607 1.00 62.16 273 ASN A O 1
ATOM 2024 N N . ALA A 1 274 ? -15.499 -9.174 5.189 1.00 70.56 274 ALA A N 1
ATOM 2025 C CA . ALA A 1 274 ? -16.516 -8.823 6.178 1.00 70.56 274 ALA A CA 1
ATOM 2026 C C . ALA A 1 274 ? -16.512 -9.885 7.279 1.00 70.56 274 ALA A C 1
ATOM 2028 O O . ALA A 1 274 ? -16.789 -11.055 6.995 1.00 70.56 274 ALA A O 1
ATOM 2029 N N . ALA A 1 275 ? -16.224 -9.481 8.513 1.00 75.44 275 ALA A N 1
ATOM 2030 C CA . ALA A 1 275 ? -16.285 -10.345 9.681 1.00 75.44 275 ALA A CA 1
ATOM 2031 C C . ALA A 1 275 ? -17.646 -10.232 10.394 1.00 75.44 275 ALA A C 1
ATOM 2033 O O . ALA A 1 275 ? -18.297 -9.179 10.368 1.00 75.44 275 ALA A O 1
ATOM 2034 N N . PRO A 1 276 ? -18.108 -11.294 11.081 1.00 81.62 276 PRO A N 1
ATOM 2035 C CA . PRO A 1 276 ? -19.333 -11.231 11.867 1.00 81.62 276 PRO A CA 1
ATOM 2036 C C . PRO A 1 276 ? -19.316 -10.088 12.890 1.00 81.62 276 PRO A C 1
ATOM 2038 O O . PRO A 1 276 ? -18.408 -9.972 13.712 1.00 81.62 276 PRO A O 1
ATOM 2041 N N . GLY A 1 277 ? -20.365 -9.265 12.867 1.00 85.88 277 GLY A N 1
ATOM 2042 C CA . GLY A 1 277 ? -20.524 -8.138 13.787 1.00 85.88 277 GLY A CA 1
ATOM 2043 C C . GLY A 1 277 ? -19.814 -6.857 13.352 1.00 85.88 277 GLY A C 1
ATOM 2044 O O . GLY A 1 277 ? -19.893 -5.866 14.070 1.00 85.88 277 GLY A O 1
ATOM 2045 N N . GLU A 1 278 ? -19.151 -6.828 12.198 1.00 88.81 278 GLU A N 1
ATOM 2046 C CA . GLU A 1 278 ? -18.654 -5.572 11.643 1.00 88.81 278 GLU A CA 1
ATOM 2047 C C . GLU A 1 278 ? -19.791 -4.684 11.148 1.00 88.81 278 GLU A C 1
ATOM 2049 O O . GLU A 1 278 ? -20.865 -5.145 10.745 1.00 88.81 278 GLU A O 1
ATOM 2054 N N . ILE A 1 279 ? -19.544 -3.381 11.182 1.00 92.81 279 ILE A N 1
ATOM 2055 C CA . ILE A 1 279 ? -20.468 -2.357 10.720 1.00 92.81 279 ILE A CA 1
ATOM 2056 C C . ILE A 1 279 ? -19.766 -1.439 9.726 1.00 92.81 279 ILE A C 1
ATOM 2058 O O . ILE A 1 279 ? -18.542 -1.319 9.711 1.00 92.81 279 ILE A O 1
ATOM 2062 N N . VAL A 1 280 ? -20.556 -0.781 8.889 1.00 93.25 280 VAL A N 1
ATOM 2063 C CA . VAL A 1 280 ? -20.090 0.103 7.828 1.00 93.25 280 VAL A CA 1
ATOM 2064 C C . VAL A 1 280 ? -21.015 1.310 7.705 1.00 93.25 280 VAL A C 1
ATOM 2066 O O . VAL A 1 280 ? -22.223 1.217 7.904 1.00 93.25 280 VAL A O 1
ATOM 2069 N N . GLY A 1 281 ? -20.440 2.449 7.345 1.00 92.75 281 GLY A N 1
ATOM 2070 C CA . GLY A 1 281 ? -21.142 3.614 6.824 1.00 92.75 281 GLY A CA 1
ATOM 2071 C C . GLY A 1 281 ? -20.603 3.967 5.445 1.00 92.75 281 GLY A C 1
ATOM 2072 O O . GLY A 1 281 ? -19.421 3.763 5.146 1.00 92.75 281 GLY A O 1
ATOM 2073 N N . ARG A 1 282 ? -21.472 4.488 4.581 1.00 92.25 282 ARG A N 1
ATOM 2074 C CA . ARG A 1 282 ? -21.124 4.907 3.217 1.00 92.25 282 ARG A CA 1
ATOM 2075 C C . ARG A 1 282 ? -21.648 6.316 2.989 1.00 92.25 282 ARG A C 1
ATOM 2077 O O . ARG A 1 282 ? -22.817 6.576 3.263 1.00 92.25 282 ARG A O 1
ATOM 2084 N N . SER A 1 283 ? -20.817 7.215 2.466 1.00 92.12 283 SER A N 1
ATOM 2085 C CA . SER A 1 283 ? -21.331 8.510 2.027 1.00 92.12 283 SER A CA 1
ATOM 2086 C C . SER A 1 283 ? -22.250 8.306 0.822 1.00 92.12 283 SER A C 1
ATOM 2088 O O . SER A 1 283 ? -21.948 7.541 -0.094 1.00 92.12 283 SER A O 1
ATOM 2090 N N . THR A 1 284 ? -23.386 8.996 0.815 1.00 87.25 284 THR A N 1
ATOM 2091 C CA . THR A 1 284 ? -24.333 8.995 -0.313 1.00 87.25 284 THR A CA 1
ATOM 2092 C C . THR A 1 284 ? -23.981 10.039 -1.368 1.00 87.25 284 THR A C 1
ATOM 2094 O O . THR A 1 284 ? -24.497 9.995 -2.480 1.00 87.25 284 THR A O 1
ATOM 2097 N N . GLN A 1 285 ? -23.107 10.983 -1.019 1.00 90.25 285 GLN A N 1
ATOM 2098 C CA . GLN A 1 285 ? -22.620 12.057 -1.876 1.00 90.25 285 GLN A CA 1
ATOM 2099 C C . GLN A 1 285 ? -21.085 12.109 -1.829 1.00 90.25 285 GLN A C 1
ATOM 2101 O O . GLN A 1 285 ? -20.494 11.691 -0.821 1.00 90.25 285 GLN A O 1
ATOM 2106 N N . PRO A 1 286 ? -20.432 12.632 -2.882 1.00 92.31 286 PRO A N 1
ATOM 2107 C CA . PRO A 1 286 ? -19.006 12.924 -2.848 1.00 92.31 286 PRO A CA 1
ATOM 2108 C C . PRO A 1 286 ? -18.682 13.953 -1.760 1.00 92.31 286 PRO A C 1
ATOM 2110 O O . PRO A 1 286 ? -19.302 15.014 -1.674 1.00 92.31 286 PRO A O 1
ATOM 2113 N N . VAL A 1 287 ? -17.671 13.658 -0.950 1.00 94.31 287 VAL A N 1
ATOM 2114 C CA . VAL A 1 287 ? -17.088 14.572 0.030 1.00 94.31 287 VAL A CA 1
ATOM 2115 C C . VAL A 1 287 ? -15.942 15.319 -0.640 1.00 94.31 287 VAL A C 1
ATOM 2117 O O . VAL A 1 287 ? -15.018 14.708 -1.179 1.00 94.31 287 VAL A O 1
ATOM 2120 N N . LYS A 1 288 ? -15.992 16.653 -0.627 1.00 94.00 288 LYS A N 1
ATOM 2121 C CA . LYS A 1 288 ? -14.920 17.473 -1.202 1.00 94.00 288 LYS A CA 1
ATOM 2122 C C . LYS A 1 288 ? -13.661 17.405 -0.344 1.00 94.00 288 LYS A C 1
ATOM 2124 O O . LYS A 1 288 ? -13.738 17.418 0.885 1.00 94.00 288 LYS A O 1
ATOM 2129 N N . LEU A 1 289 ? -12.502 17.390 -0.992 1.00 89.12 289 LEU A N 1
ATOM 2130 C CA . LEU A 1 289 ? -11.230 17.559 -0.293 1.00 89.12 289 LEU A CA 1
ATOM 2131 C C . LEU A 1 289 ? -11.182 18.946 0.370 1.00 89.12 289 LEU A C 1
ATOM 2133 O O . LEU A 1 289 ? -11.763 19.903 -0.145 1.00 89.12 289 LEU A O 1
ATOM 2137 N N . GLY A 1 290 ? -10.555 19.033 1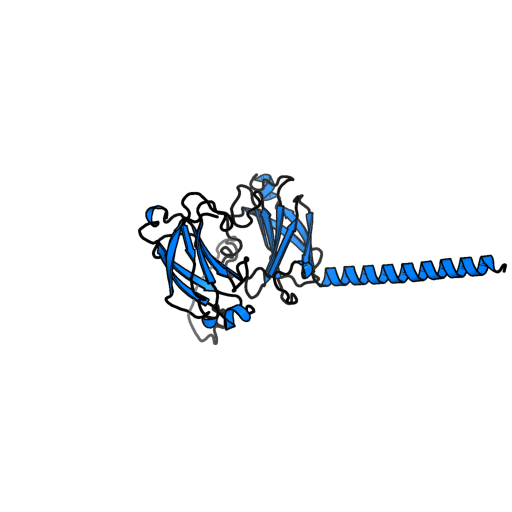.540 1.00 84.38 290 GLY A N 1
ATOM 2138 C CA . GLY A 1 290 ? -10.563 20.224 2.390 1.00 84.38 290 GLY A CA 1
ATOM 2139 C C . GLY A 1 290 ? -11.775 20.343 3.315 1.00 84.38 290 GLY A C 1
ATOM 2140 O O . GLY A 1 290 ? -11.886 21.329 4.040 1.00 84.38 290 GLY A O 1
ATOM 2141 N N . THR A 1 291 ? -12.690 19.368 3.310 1.00 92.69 291 THR A N 1
ATOM 2142 C CA . THR A 1 291 ? -13.825 19.356 4.244 1.00 92.69 291 THR A CA 1
ATOM 2143 C C . THR A 1 291 ? -13.331 19.148 5.672 1.00 92.69 291 THR A C 1
ATOM 2145 O O . THR A 1 291 ? -12.627 18.179 5.955 1.00 92.69 291 THR A O 1
ATOM 2148 N N . THR A 1 292 ? -13.756 20.023 6.581 1.00 92.69 292 THR A N 1
ATOM 2149 C CA . THR A 1 292 ? -13.513 19.909 8.021 1.00 92.69 292 THR A CA 1
ATOM 2150 C C . THR A 1 292 ? -14.833 19.802 8.778 1.00 92.69 292 THR A C 1
ATOM 2152 O O . THR A 1 292 ? -15.868 20.289 8.324 1.00 92.69 292 THR A O 1
ATOM 2155 N N . GLY A 1 293 ? -14.805 19.138 9.936 1.00 90.50 293 GLY A N 1
ATOM 2156 C CA . GLY A 1 293 ? -15.991 18.968 10.777 1.00 90.50 293 GLY A CA 1
ATOM 2157 C C . GLY A 1 293 ? -17.052 18.037 10.185 1.00 90.50 293 GLY A C 1
ATOM 2158 O O . GLY A 1 293 ? -18.221 18.165 10.535 1.00 90.50 293 GLY A O 1
ATOM 2159 N N . LEU A 1 294 ? -16.673 17.113 9.295 1.00 96.06 294 LEU A N 1
ATOM 2160 C CA . LEU A 1 294 ? -17.608 16.133 8.745 1.00 96.06 294 LEU A CA 1
ATOM 2161 C C . LEU A 1 294 ? -18.160 15.237 9.861 1.00 96.06 294 LEU A C 1
ATOM 2163 O O . LEU A 1 294 ? -17.392 14.606 10.583 1.00 96.06 294 LEU A O 1
ATOM 2167 N N . GLU A 1 295 ? -19.477 15.113 9.964 1.00 96.81 295 GLU A N 1
ATOM 2168 C CA . GLU A 1 295 ? -20.112 14.095 10.800 1.00 96.81 295 GLU A CA 1
ATOM 2169 C C . GLU A 1 295 ? -20.409 12.864 9.944 1.00 96.81 295 GLU A C 1
ATOM 2171 O O . GLU A 1 295 ? -21.165 12.932 8.974 1.00 96.81 295 GLU A O 1
ATOM 2176 N N . PHE A 1 296 ? -19.782 11.737 10.275 1.00 97.06 296 PHE A N 1
ATOM 2177 C CA . PHE A 1 296 ? -19.940 10.485 9.544 1.00 97.06 296 PHE A CA 1
ATOM 2178 C C . PHE A 1 296 ? -20.555 9.418 10.448 1.00 97.06 296 PHE A C 1
ATOM 2180 O O . PHE A 1 296 ? -20.108 9.212 11.577 1.00 97.06 296 PHE A O 1
ATOM 2187 N N . VAL A 1 297 ? -21.574 8.716 9.952 1.00 96.56 297 VAL A N 1
ATOM 2188 C CA . VAL A 1 297 ? -22.304 7.698 10.717 1.00 96.56 297 VAL A CA 1
ATOM 2189 C C . VAL A 1 297 ? -22.117 6.334 10.060 1.00 96.56 297 VAL A C 1
ATOM 2191 O O . VAL A 1 297 ? -22.375 6.172 8.870 1.00 96.56 297 VAL A O 1
ATOM 2194 N N . MET A 1 298 ? -21.681 5.348 10.843 1.00 95.94 298 MET A N 1
ATOM 2195 C CA . MET A 1 298 ? -21.755 3.931 10.487 1.00 95.94 298 MET A CA 1
ATOM 2196 C C . MET A 1 298 ? -23.119 3.392 10.907 1.00 95.94 298 MET A C 1
ATOM 2198 O O . MET A 1 298 ? -23.440 3.373 12.096 1.00 95.94 298 MET A O 1
ATOM 2202 N N . ASP A 1 299 ? -23.944 2.999 9.945 1.00 95.38 299 ASP A N 1
ATOM 2203 C CA . ASP A 1 299 ? -25.375 2.767 10.150 1.00 95.38 299 ASP A CA 1
ATOM 2204 C C . ASP A 1 299 ? -25.846 1.368 9.743 1.00 95.38 299 ASP A C 1
ATOM 2206 O O . ASP A 1 299 ? -26.991 1.003 10.010 1.00 95.38 299 ASP A O 1
ATOM 2210 N N . GLN A 1 300 ? -24.974 0.569 9.130 1.00 92.25 300 GLN A N 1
ATOM 2211 C CA . GLN A 1 300 ? -25.330 -0.725 8.561 1.00 92.25 300 GLN A CA 1
ATOM 2212 C C . GLN A 1 300 ? -24.398 -1.827 9.063 1.00 92.25 300 GLN A C 1
ATOM 2214 O O . GLN A 1 300 ? -23.208 -1.579 9.255 1.00 92.25 300 GLN A O 1
ATOM 2219 N N . PRO A 1 301 ? -24.885 -3.070 9.213 1.00 89.56 301 PRO A N 1
ATOM 2220 C CA . PRO A 1 301 ? -24.010 -4.233 9.280 1.00 89.56 301 PRO A CA 1
ATOM 2221 C C . PRO A 1 301 ? -23.146 -4.313 8.018 1.00 89.56 301 PRO A C 1
ATOM 2223 O O . PRO A 1 301 ? -23.627 -4.071 6.905 1.00 89.56 301 PRO A O 1
ATOM 2226 N N . TYR A 1 302 ? -21.875 -4.665 8.171 1.00 86.06 302 TYR A N 1
ATOM 2227 C CA . TYR A 1 302 ? -21.008 -4.913 7.035 1.00 86.06 302 TYR A CA 1
ATOM 2228 C C . TYR A 1 302 ? -21.206 -6.349 6.560 1.00 86.06 302 TYR A C 1
ATOM 2230 O O . TYR A 1 302 ? -20.742 -7.308 7.163 1.00 86.06 302 TYR A O 1
ATOM 2238 N N . ILE A 1 303 ? -21.965 -6.480 5.477 1.00 75.62 303 ILE A N 1
ATOM 2239 C CA . ILE A 1 303 ? -22.234 -7.741 4.791 1.00 75.62 303 ILE A CA 1
ATOM 2240 C C . ILE A 1 303 ? -21.821 -7.525 3.333 1.00 75.62 303 ILE A C 1
ATOM 2242 O O . ILE A 1 303 ? -22.088 -6.455 2.772 1.00 75.62 303 ILE A O 1
ATOM 2246 N N . ARG A 1 304 ? -21.121 -8.499 2.750 1.00 61.47 304 ARG A N 1
ATOM 2247 C CA . ARG A 1 304 ? -20.755 -8.509 1.330 1.00 61.47 304 ARG A CA 1
ATOM 2248 C C . ARG A 1 304 ? -21.710 -9.358 0.512 1.00 61.47 304 ARG A C 1
ATOM 2250 O O . ARG A 1 304 ? -22.140 -10.409 1.030 1.00 61.47 304 ARG A O 1
#

pLDDT: mean 76.54, std 19.59, range [24.61, 97.19]

Radius of gyration: 26.17 Å; chains: 1; bounding box: 62×56×91 Å